Protein AF-A0A7S3X0G2-F1 (afdb_monomer_lite)

pLDDT: mean 82.32, std 19.18, range [34.16, 97.88]

Foldseek 3Di:
DDDDDDDDDDDDDDDDDDDDDDDDDDDQPQCADPLQDRQQADDFDQDAQQQFDDDSVCQCVQQNGVDGPCPPAPKAWDADPVNADFQQQNVVCSHNNDRSCVQRNLGPLVLQKKKKWFFADPPFGQQPLPFQQKAFLVDPPRLVDSRGTAMEIESDSNCRNSVSRSCLRSQRWGKMKMFGHDDPVCAQGIQFHFYFDGGDNVCRVVGNGRRPPDDDGGGNGNVNGDHDDDCSVVGRGMIIIHGRHHDPPDPDDDPPPPDDDDDDDD

Structure (mmCIF, N/CA/C/O backbone):
data_AF-A0A7S3X0G2-F1
#
_entry.id   AF-A0A7S3X0G2-F1
#
loop_
_atom_site.group_PDB
_atom_site.id
_atom_site.type_symbol
_atom_site.label_atom_id
_atom_site.label_alt_id
_atom_site.label_comp_id
_atom_site.label_asym_id
_atom_site.label_entity_id
_atom_site.label_seq_id
_atom_site.pdbx_PDB_ins_code
_atom_site.Cartn_x
_atom_site.Cartn_y
_atom_site.Cartn_z
_atom_site.occupancy
_atom_site.B_iso_or_equiv
_atom_site.auth_seq_id
_atom_site.auth_comp_id
_atom_site.auth_asym_id
_atom_site.auth_atom_id
_atom_site.pdbx_PDB_model_num
ATOM 1 N N . SER A 1 1 ? 5.726 -39.950 -58.863 1.00 49.69 1 SER A N 1
ATOM 2 C CA . SER A 1 1 ? 4.345 -39.588 -58.507 1.00 49.69 1 SER A CA 1
ATOM 3 C C . SER A 1 1 ? 4.065 -40.076 -57.105 1.00 49.69 1 SER A C 1
ATOM 5 O O . SER A 1 1 ? 4.267 -41.260 -56.876 1.00 49.69 1 SER A O 1
ATOM 7 N N . GLY A 1 2 ? 3.643 -39.184 -56.206 1.00 48.06 2 GLY A N 1
ATOM 8 C CA . GLY A 1 2 ? 3.104 -39.534 -54.888 1.00 48.06 2 GLY A CA 1
ATOM 9 C C . GLY A 1 2 ? 4.006 -39.197 -53.700 1.00 48.06 2 GLY A C 1
ATOM 10 O O . GLY A 1 2 ? 4.890 -39.976 -53.374 1.00 48.06 2 GLY A O 1
ATOM 11 N N . THR A 1 3 ? 3.706 -38.078 -53.038 1.00 46.53 3 THR A N 1
ATOM 12 C CA . THR A 1 3 ? 3.691 -37.954 -51.570 1.00 46.53 3 THR A CA 1
ATOM 13 C C . THR A 1 3 ? 2.609 -36.927 -51.234 1.00 46.53 3 THR A C 1
ATOM 15 O O . THR A 1 3 ? 2.766 -35.743 -51.532 1.00 46.53 3 THR A O 1
ATOM 18 N N . GLU A 1 4 ? 1.480 -37.409 -50.715 1.00 47.12 4 GLU A N 1
ATOM 19 C CA . GLU A 1 4 ? 0.384 -36.598 -50.182 1.00 47.12 4 GLU A CA 1
ATOM 20 C C . GLU A 1 4 ? 0.805 -35.998 -48.833 1.00 47.12 4 GLU A C 1
ATOM 22 O O . GLU A 1 4 ? 1.330 -36.699 -47.970 1.00 47.12 4 GLU A O 1
ATOM 27 N N . SER A 1 5 ? 0.604 -34.688 -48.676 1.00 51.28 5 SER A N 1
ATOM 28 C CA . SER A 1 5 ? 0.757 -33.978 -47.405 1.00 51.28 5 SER A CA 1
ATOM 29 C C . SER A 1 5 ? -0.553 -34.071 -46.633 1.00 51.28 5 SER A C 1
ATOM 31 O O . SER A 1 5 ? -1.569 -33.526 -47.062 1.00 51.28 5 SER A O 1
ATOM 33 N N . GLU A 1 6 ? -0.515 -34.737 -45.485 1.00 52.72 6 GLU A N 1
ATOM 34 C CA . GLU A 1 6 ? -1.612 -34.772 -44.524 1.00 52.72 6 GLU A CA 1
ATOM 35 C C . GLU A 1 6 ? -1.659 -33.426 -43.779 1.00 52.72 6 GLU A C 1
ATOM 37 O O . GLU A 1 6 ? -0.706 -33.033 -43.104 1.00 52.72 6 GLU A O 1
ATOM 42 N N . ALA A 1 7 ? -2.738 -32.666 -43.973 1.00 52.91 7 ALA A N 1
ATOM 43 C CA . ALA A 1 7 ? -2.955 -31.383 -43.314 1.00 52.91 7 ALA A CA 1
ATOM 44 C C . ALA A 1 7 ? -3.569 -31.603 -41.923 1.00 52.91 7 ALA A C 1
ATOM 46 O O . ALA A 1 7 ? -4.623 -32.224 -41.791 1.00 52.91 7 ALA A O 1
ATOM 47 N N . ALA A 1 8 ? -2.913 -31.074 -40.888 1.00 53.75 8 ALA A N 1
ATOM 48 C CA . ALA A 1 8 ? -3.376 -31.148 -39.507 1.00 53.75 8 ALA A CA 1
ATOM 49 C C . ALA A 1 8 ? -4.639 -30.294 -39.283 1.00 53.75 8 ALA A C 1
ATOM 51 O O . ALA A 1 8 ? -4.702 -29.127 -39.673 1.00 53.75 8 ALA A O 1
ATOM 52 N N . VAL A 1 9 ? -5.638 -30.887 -38.626 1.00 62.25 9 VAL A N 1
ATOM 53 C CA . VAL A 1 9 ? -6.901 -30.243 -38.241 1.00 62.25 9 VAL A CA 1
ATOM 54 C C . VAL A 1 9 ? -6.682 -29.400 -36.973 1.00 62.25 9 VAL A C 1
ATOM 56 O O . VAL A 1 9 ? -6.155 -29.931 -35.994 1.00 62.25 9 VAL A O 1
ATOM 59 N N . PRO A 1 10 ? -7.074 -28.111 -36.942 1.00 54.81 10 PRO A N 1
ATOM 60 C CA . PRO A 1 10 ? -6.969 -27.290 -35.738 1.00 54.81 10 PRO A CA 1
ATOM 61 C C . PRO A 1 10 ? -8.015 -27.692 -34.677 1.00 54.81 10 PRO A C 1
ATOM 63 O O . PRO A 1 10 ? -9.118 -28.119 -35.033 1.00 54.81 10 PRO A O 1
ATOM 66 N N . PRO A 1 11 ? -7.703 -27.548 -33.374 1.00 56.81 11 PRO A N 1
ATOM 67 C CA . PRO A 1 11 ? -8.631 -27.880 -32.296 1.00 56.81 11 PRO A CA 1
ATOM 68 C C . PRO A 1 11 ? -9.831 -26.915 -32.252 1.00 56.81 11 PRO A C 1
ATOM 70 O O . PRO A 1 11 ? -9.723 -25.767 -32.695 1.00 56.81 11 PRO A O 1
ATOM 73 N N . PRO A 1 12 ? -10.983 -27.355 -31.711 1.00 51.56 12 PRO A N 1
ATOM 74 C CA . PRO A 1 12 ? -12.173 -26.520 -31.617 1.00 51.56 12 PRO A CA 1
ATOM 75 C C . PRO A 1 12 ? -11.958 -25.346 -30.654 1.00 51.56 12 PRO A C 1
ATOM 77 O O . PRO A 1 12 ? -11.424 -25.496 -29.557 1.00 51.56 12 PRO A O 1
ATOM 80 N N . SER A 1 13 ? -12.404 -24.172 -31.098 1.00 58.00 13 SER A N 1
ATOM 81 C CA . SER A 1 13 ? -12.380 -22.915 -30.353 1.00 58.00 13 SER A CA 1
ATOM 82 C C . SER A 1 13 ? -13.231 -23.024 -29.081 1.00 58.00 13 SER A C 1
ATOM 84 O O . SER A 1 13 ? -14.386 -23.449 -29.142 1.00 58.00 13 SER A O 1
ATOM 86 N N . ALA A 1 14 ? -12.653 -22.673 -27.930 1.00 53.12 14 ALA A N 1
ATOM 87 C CA . ALA A 1 14 ? -13.350 -22.671 -26.648 1.00 53.12 14 ALA A CA 1
ATOM 88 C C . ALA A 1 14 ? -14.471 -21.618 -26.646 1.00 53.12 14 ALA A C 1
ATOM 90 O O . ALA A 1 14 ? -14.270 -20.478 -27.065 1.00 53.12 14 ALA A O 1
ATOM 91 N N . ALA A 1 15 ? -15.658 -22.009 -26.183 1.00 51.59 15 ALA A N 1
ATOM 92 C CA . ALA A 1 15 ? -16.799 -21.111 -26.064 1.00 51.59 15 ALA A CA 1
ATOM 93 C C . ALA A 1 15 ? -16.540 -20.021 -25.001 1.00 51.59 15 ALA A C 1
ATOM 95 O O . ALA A 1 15 ? -15.907 -20.312 -23.982 1.00 51.59 15 ALA A O 1
ATOM 96 N N . PRO A 1 16 ? -17.037 -18.786 -25.204 1.00 48.69 16 PRO A N 1
ATOM 97 C CA . PRO A 1 16 ? -16.908 -17.720 -24.217 1.00 48.69 16 PRO A CA 1
ATOM 98 C C . PRO A 1 16 ? -17.672 -18.062 -22.924 1.00 48.69 16 PRO A C 1
ATOM 100 O O . PRO A 1 16 ? -18.717 -18.721 -22.989 1.00 48.69 16 PRO A O 1
ATOM 103 N N . PRO A 1 17 ? -17.177 -17.620 -21.752 1.00 47.25 17 PRO A N 1
ATOM 104 C CA . PRO A 1 17 ? -17.852 -17.852 -20.482 1.00 47.25 17 PRO A CA 1
ATOM 105 C C . PRO A 1 17 ? -19.227 -17.160 -20.453 1.00 47.25 17 PRO A C 1
ATOM 107 O O . PRO A 1 17 ? -19.420 -16.134 -21.115 1.00 47.25 17 PRO A O 1
ATOM 110 N N . PRO A 1 18 ? -20.200 -17.703 -19.699 1.00 44.34 18 PRO A N 1
ATOM 111 C CA . PRO A 1 18 ? -21.516 -17.091 -19.578 1.00 44.34 18 PRO A CA 1
ATOM 112 C C . PRO A 1 18 ? -21.426 -15.727 -18.870 1.00 44.34 18 PRO A C 1
ATOM 114 O O . PRO A 1 18 ? -20.573 -15.544 -17.998 1.00 44.34 18 PRO A O 1
ATOM 117 N N . PRO A 1 19 ? -22.311 -14.769 -19.205 1.00 38.78 19 PRO A N 1
ATOM 118 C CA . PRO A 1 19 ? -22.357 -13.481 -18.527 1.00 38.78 19 PRO A CA 1
ATOM 119 C C . PRO A 1 19 ? -22.742 -13.682 -17.059 1.00 38.78 19 PRO A C 1
ATOM 121 O O . PRO A 1 19 ? -23.751 -14.319 -16.747 1.00 38.78 19 PRO A O 1
ATOM 124 N N . VAL A 1 20 ? -21.928 -13.130 -16.161 1.00 44.50 20 VAL A N 1
ATOM 125 C CA . VAL A 1 20 ? -22.208 -13.103 -14.725 1.00 44.50 20 VAL A CA 1
ATOM 126 C C . VAL A 1 20 ? -23.465 -12.260 -14.510 1.00 44.50 20 VAL A C 1
ATOM 128 O O . VAL A 1 20 ? -23.542 -11.113 -14.953 1.00 44.50 20 VAL A O 1
ATOM 131 N N . ALA A 1 21 ? -24.479 -12.850 -13.880 1.00 38.56 21 ALA A N 1
ATOM 132 C CA . ALA A 1 21 ? -25.713 -12.159 -13.544 1.00 38.56 21 ALA A CA 1
ATOM 133 C C . ALA A 1 21 ? -25.410 -10.996 -12.586 1.00 38.56 21 ALA A C 1
ATOM 135 O O . ALA A 1 21 ? -24.807 -11.193 -11.533 1.00 38.56 21 ALA A O 1
ATOM 136 N N . ALA A 1 22 ? -25.837 -9.789 -12.958 1.00 40.69 22 ALA A N 1
ATOM 137 C CA . ALA A 1 22 ? -25.766 -8.619 -12.098 1.00 40.69 22 ALA A CA 1
ATOM 138 C C . ALA A 1 22 ? -26.681 -8.823 -10.879 1.00 40.69 22 ALA A C 1
ATOM 140 O O . ALA A 1 22 ? -27.908 -8.831 -11.003 1.00 40.69 22 ALA A O 1
ATOM 141 N N . SER A 1 23 ? -26.074 -9.002 -9.707 1.00 37.72 23 SER A N 1
ATOM 142 C CA . SER A 1 23 ? -26.770 -8.903 -8.424 1.00 37.72 23 SER A CA 1
ATOM 143 C C . SER A 1 23 ? -27.194 -7.449 -8.167 1.00 37.72 23 SER A C 1
ATOM 145 O O . SER A 1 23 ? -26.505 -6.523 -8.602 1.00 37.72 23 SER A O 1
ATOM 147 N N . PRO A 1 24 ? -28.340 -7.223 -7.502 1.00 36.12 24 PRO A N 1
ATOM 148 C CA . PRO A 1 24 ? -28.929 -5.897 -7.365 1.00 36.12 24 PRO A CA 1
ATOM 149 C C . PRO A 1 24 ? -28.050 -4.980 -6.510 1.00 36.12 24 PRO A C 1
ATOM 151 O O . PRO A 1 24 ? -27.544 -5.393 -5.469 1.00 36.12 24 PRO A O 1
ATOM 154 N N . SER A 1 25 ? -27.912 -3.728 -6.958 1.00 43.66 25 SER A N 1
ATOM 155 C CA . SER A 1 25 ? -27.242 -2.632 -6.256 1.00 43.66 25 SER A CA 1
ATOM 156 C C . SER A 1 25 ? -27.692 -2.535 -4.799 1.00 43.66 25 SER A C 1
ATOM 158 O O . SER A 1 25 ? -28.779 -2.034 -4.508 1.00 43.66 25 SER A O 1
ATOM 160 N N . ALA A 1 26 ? -26.831 -2.971 -3.885 1.00 34.16 26 ALA A N 1
ATOM 161 C CA . ALA A 1 26 ? -26.801 -2.421 -2.544 1.00 34.16 26 ALA A CA 1
ATOM 162 C C . ALA A 1 26 ? -26.139 -1.039 -2.634 1.00 34.16 26 ALA A C 1
ATOM 164 O O . ALA A 1 26 ? -25.105 -0.882 -3.283 1.00 34.16 26 ALA A O 1
ATOM 165 N N . SER A 1 27 ? -26.755 -0.028 -2.024 1.00 37.81 27 SER A N 1
ATOM 166 C CA . SER A 1 27 ? -26.089 1.246 -1.744 1.00 37.81 27 SER A CA 1
ATOM 167 C C . SER A 1 27 ? -24.762 0.974 -1.021 1.00 37.81 27 SER A C 1
ATOM 169 O O . SER A 1 27 ? -24.738 0.056 -0.199 1.00 37.81 27 SER A O 1
ATOM 171 N N . PRO A 1 28 ? -23.682 1.733 -1.284 1.00 40.06 28 PRO A N 1
ATOM 172 C CA . PRO A 1 28 ? -22.398 1.515 -0.627 1.00 40.06 28 PRO A CA 1
ATOM 173 C C . PRO A 1 28 ? -22.572 1.764 0.874 1.00 40.06 28 PRO A C 1
ATOM 175 O O . PRO A 1 28 ? -22.665 2.906 1.322 1.00 40.06 28 PRO A O 1
ATOM 178 N N . SER A 1 29 ? -22.700 0.693 1.657 1.00 49.00 29 SER A N 1
ATOM 179 C CA . SER A 1 29 ? -22.487 0.758 3.099 1.00 49.00 29 SER A CA 1
ATOM 180 C C . SER A 1 29 ? -21.035 1.168 3.277 1.00 49.00 29 SER A C 1
ATOM 182 O O . SER A 1 29 ? -20.178 0.466 2.755 1.00 49.00 29 SER A O 1
ATOM 184 N N . SER A 1 30 ? -20.766 2.266 3.977 1.00 63.59 30 SER A N 1
ATOM 185 C CA . SER A 1 30 ? -19.472 2.955 4.128 1.00 63.59 30 SER A CA 1
ATOM 186 C C . SER A 1 30 ? -18.300 2.112 4.672 1.00 63.59 30 SER A C 1
ATOM 188 O O . SER A 1 30 ? -17.280 2.669 5.067 1.00 63.59 30 SER A O 1
ATOM 190 N N . GLY A 1 31 ? -18.404 0.782 4.716 1.00 74.69 31 GLY A N 1
ATOM 191 C CA . GLY A 1 31 ? -17.480 -0.120 5.400 1.00 74.69 31 GLY A CA 1
ATOM 192 C C . GLY A 1 31 ? -17.477 0.086 6.915 1.00 74.69 31 GLY A C 1
ATOM 193 O O . GLY A 1 31 ? -16.576 -0.407 7.575 1.00 74.69 31 GLY A O 1
ATOM 194 N N . CYS A 1 32 ? -18.442 0.842 7.443 1.00 87.75 32 CYS A N 1
ATOM 195 C CA . CYS A 1 32 ? -18.565 1.174 8.854 1.00 87.75 32 CYS A CA 1
ATOM 196 C C . CYS A 1 32 ? -19.839 0.553 9.424 1.00 87.75 32 CYS A C 1
ATOM 198 O O . CYS A 1 32 ? -20.824 0.370 8.696 1.00 87.75 32 CYS A O 1
ATOM 200 N N . ASP A 1 33 ? -19.821 0.227 10.709 1.00 89.00 33 ASP A N 1
ATOM 201 C CA . ASP A 1 33 ? -20.981 -0.327 11.399 1.00 89.00 33 ASP A CA 1
ATOM 202 C C . ASP A 1 33 ? -21.976 0.755 11.864 1.00 89.00 33 ASP A C 1
ATOM 204 O O . ASP A 1 33 ? -21.813 1.953 11.614 1.00 89.00 33 ASP A O 1
ATOM 208 N N . SER A 1 34 ? -23.063 0.325 12.513 1.00 88.19 34 SER A N 1
ATOM 209 C CA . SER A 1 34 ? -24.116 1.224 13.004 1.00 88.19 34 SER A CA 1
ATOM 210 C C . SER A 1 34 ? -23.666 2.153 14.128 1.00 88.19 34 SER A C 1
ATOM 212 O O . SER A 1 34 ? -24.313 3.178 14.347 1.00 88.19 34 SER A O 1
ATOM 214 N N . ASP A 1 35 ? -22.587 1.797 14.821 1.00 88.00 35 ASP A N 1
ATOM 215 C CA . ASP A 1 35 ? -22.014 2.584 15.910 1.00 88.00 35 ASP A CA 1
ATOM 216 C C . ASP A 1 35 ? -20.994 3.607 15.372 1.00 88.00 35 ASP A C 1
ATOM 218 O O . ASP A 1 35 ? -20.480 4.445 16.114 1.00 88.00 35 ASP A O 1
ATOM 222 N N . GLY A 1 36 ? -20.771 3.606 14.051 1.00 88.38 36 GLY A N 1
ATOM 223 C CA . GLY A 1 36 ? -19.874 4.513 13.349 1.00 88.38 36 GLY A CA 1
ATOM 224 C C . GLY A 1 36 ? -18.425 4.042 13.355 1.00 88.38 36 GLY A C 1
ATOM 225 O O . GLY A 1 36 ? -17.551 4.814 12.967 1.00 88.38 36 GLY A O 1
ATOM 226 N N . TRP A 1 37 ? -18.138 2.810 13.773 1.00 91.94 37 TRP A N 1
ATOM 227 C CA . TRP A 1 37 ? -16.787 2.270 13.693 1.00 91.94 37 TRP A CA 1
ATOM 228 C C . TRP A 1 37 ? -16.472 1.839 12.262 1.00 91.94 37 TRP A C 1
ATOM 230 O O . TRP A 1 37 ? -17.206 1.058 11.656 1.00 91.94 37 TRP A O 1
ATOM 240 N N . CYS A 1 38 ? -15.371 2.358 11.722 1.00 91.81 38 CYS A N 1
ATOM 241 C CA . CYS A 1 38 ? -14.835 1.994 10.415 1.00 91.81 38 CYS A CA 1
ATOM 242 C C . CYS A 1 38 ? -13.500 1.265 10.610 1.00 91.81 38 CYS A C 1
ATOM 244 O O . CYS A 1 38 ? -12.473 1.940 10.703 1.00 91.81 38 CYS A O 1
ATOM 246 N N . PRO A 1 39 ? -13.471 -0.076 10.679 1.00 90.44 39 PRO A N 1
ATOM 247 C CA . PRO A 1 39 ? -12.209 -0.799 10.777 1.00 90.44 39 PRO A CA 1
ATOM 248 C C . PRO A 1 39 ? -11.299 -0.466 9.581 1.00 90.44 39 PRO A C 1
ATOM 250 O O . PRO A 1 39 ? -11.751 -0.360 8.436 1.00 90.44 39 PRO A O 1
ATOM 253 N N . SER A 1 40 ? -10.019 -0.229 9.868 1.00 94.12 40 SER A N 1
ATOM 254 C CA . SER A 1 40 ? -9.038 0.280 8.907 1.00 94.12 40 SER A CA 1
ATOM 255 C C . SER A 1 40 ? -7.645 -0.261 9.271 1.00 94.12 40 SER A C 1
ATOM 257 O O . SER A 1 40 ? -6.913 0.387 10.023 1.00 94.12 40 SER A O 1
ATOM 259 N N . PRO A 1 41 ? -7.261 -1.470 8.808 1.00 95.69 41 PRO A N 1
ATOM 260 C CA . PRO A 1 41 ? -7.965 -2.359 7.866 1.00 95.69 41 PRO A CA 1
ATOM 261 C C . PRO A 1 41 ? -9.137 -3.159 8.450 1.00 95.69 41 PRO A C 1
ATOM 263 O O . PRO A 1 41 ? -9.347 -3.193 9.661 1.00 95.69 41 PRO A O 1
ATOM 266 N N . ASP A 1 42 ? -9.866 -3.859 7.573 1.00 90.56 42 ASP A N 1
ATOM 267 C CA . ASP A 1 42 ? -10.900 -4.826 7.964 1.00 90.56 42 ASP A CA 1
ATOM 268 C C . ASP A 1 42 ? -10.283 -6.120 8.530 1.00 90.56 42 ASP A C 1
ATOM 270 O O . ASP A 1 42 ? -9.207 -6.550 8.113 1.00 90.56 42 ASP A O 1
ATOM 274 N N . GLY A 1 43 ? -11.039 -6.820 9.382 1.00 86.12 43 GLY A N 1
ATOM 275 C CA . GLY A 1 43 ? -10.709 -8.170 9.851 1.00 86.12 43 GLY A CA 1
ATOM 276 C C . GLY A 1 43 ? -10.223 -8.221 11.301 1.00 86.12 43 GLY A C 1
ATOM 277 O O . GLY A 1 43 ? -10.250 -7.209 11.998 1.00 86.12 43 GLY A O 1
ATOM 278 N N . PRO A 1 44 ? -9.837 -9.409 11.802 1.00 90.00 44 PRO A N 1
ATOM 279 C CA . PRO A 1 44 ? -9.159 -9.494 13.087 1.00 90.00 44 PRO A CA 1
ATOM 280 C C . PRO A 1 44 ? -7.822 -8.758 13.005 1.00 90.00 44 PRO A C 1
ATOM 282 O O . PRO A 1 44 ? -7.177 -8.747 11.954 1.00 90.00 44 PRO A O 1
ATOM 285 N N . THR A 1 45 ? -7.408 -8.168 14.124 1.00 95.12 45 THR A N 1
ATOM 286 C CA . THR A 1 45 ? -6.144 -7.441 14.173 1.00 95.12 45 THR A CA 1
ATOM 287 C C . THR A 1 45 ? -4.961 -8.329 13.789 1.00 95.12 45 THR A C 1
ATOM 289 O O . THR A 1 45 ? -4.877 -9.474 14.231 1.00 95.12 45 THR A O 1
ATOM 292 N N . GLN A 1 46 ? -4.059 -7.788 12.968 1.00 97.25 46 GLN A N 1
ATOM 293 C CA . GLN A 1 46 ? -2.709 -8.321 12.749 1.00 97.25 46 GLN A CA 1
ATOM 294 C C . GLN A 1 46 ? -1.637 -7.348 13.258 1.00 97.25 46 GLN A C 1
ATOM 296 O O . GLN A 1 46 ? 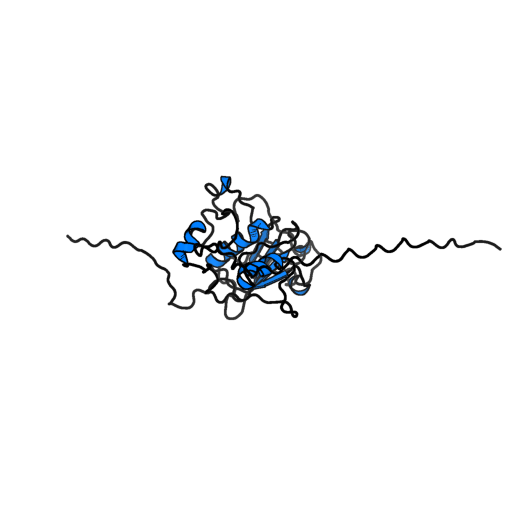-0.468 -7.483 12.902 1.00 97.25 46 GLN A O 1
ATOM 301 N N . GLN A 1 47 ? -2.033 -6.340 14.042 1.00 96.81 47 GLN A N 1
ATOM 302 C CA . GLN A 1 47 ? -1.124 -5.325 14.554 1.00 96.81 47 GLN A CA 1
ATOM 303 C C . GLN A 1 47 ? -0.201 -5.937 15.608 1.00 96.81 47 GLN A C 1
ATOM 305 O O . GLN A 1 47 ? -0.655 -6.326 16.687 1.00 96.81 47 GLN A O 1
ATOM 310 N N . CYS A 1 48 ? 1.088 -6.014 15.299 1.00 97.19 48 CYS A N 1
ATOM 311 C CA . CYS A 1 48 ? 2.104 -6.421 16.263 1.00 97.19 48 CYS A CA 1
ATOM 312 C C . CYS A 1 48 ? 2.487 -5.259 17.182 1.00 97.19 48 CYS A C 1
ATOM 314 O O . CYS A 1 48 ? 2.156 -4.105 16.924 1.00 97.19 48 CYS A O 1
ATOM 316 N N . ARG A 1 49 ? 3.192 -5.554 18.277 1.00 96.06 49 ARG A N 1
ATOM 317 C CA . ARG A 1 49 ? 3.540 -4.539 19.284 1.00 96.06 49 ARG A CA 1
ATOM 318 C C . ARG A 1 49 ? 4.359 -3.371 18.722 1.00 96.06 49 ARG A C 1
ATOM 320 O O . ARG A 1 49 ? 4.185 -2.248 19.185 1.00 96.06 49 ARG A O 1
ATOM 327 N N . ASP A 1 50 ? 5.263 -3.652 17.790 1.00 94.88 50 ASP A N 1
ATOM 328 C CA . ASP A 1 50 ? 6.180 -2.675 17.207 1.00 94.88 50 ASP A CA 1
ATOM 329 C C . ASP A 1 50 ? 5.639 -2.109 15.865 1.00 94.88 50 ASP A C 1
ATOM 331 O O . ASP A 1 50 ? 6.312 -1.275 15.255 1.00 94.88 50 ASP A O 1
ATOM 335 N N . ASP A 1 51 ? 4.429 -2.509 15.422 1.00 95.31 51 ASP A N 1
ATOM 336 C CA . ASP A 1 51 ? 3.716 -1.830 14.325 1.00 95.31 51 ASP A CA 1
ATOM 337 C C . ASP A 1 51 ? 3.331 -0.409 14.791 1.00 95.31 51 ASP A C 1
ATOM 339 O O . ASP A 1 51 ? 2.816 -0.204 15.894 1.00 95.31 51 ASP A O 1
ATOM 343 N N . ALA A 1 52 ? 3.563 0.589 13.946 1.00 94.06 52 ALA A N 1
ATOM 344 C CA . ALA A 1 52 ? 3.359 1.993 14.257 1.00 94.06 52 ALA A CA 1
ATOM 345 C C . ALA A 1 52 ? 1.875 2.409 14.294 1.00 94.06 52 ALA A C 1
ATOM 347 O O . ALA A 1 52 ? 0.972 1.779 13.730 1.00 94.06 52 ALA A O 1
ATOM 348 N N . GLY A 1 53 ? 1.640 3.555 14.936 1.00 93.62 53 GLY A N 1
ATOM 349 C CA . GLY A 1 53 ? 0.318 4.148 15.115 1.00 93.62 53 GLY A CA 1
ATOM 350 C C . GLY A 1 53 ? -0.395 3.681 16.389 1.00 93.62 53 GLY A C 1
ATOM 351 O O . GLY A 1 53 ? 0.132 2.867 17.145 1.00 93.62 53 GLY A O 1
ATOM 352 N N . PRO A 1 54 ? -1.600 4.209 16.658 1.00 94.81 54 PRO A N 1
ATOM 353 C CA . PRO A 1 54 ? -2.390 3.810 17.819 1.00 94.81 54 PRO A CA 1
ATOM 354 C C . PRO A 1 54 ? -2.883 2.363 17.677 1.00 94.81 54 PRO A C 1
ATOM 356 O O . PRO A 1 54 ? -2.913 1.844 16.549 1.00 94.81 54 PRO A O 1
ATOM 359 N N . PRO A 1 55 ? -3.299 1.709 18.777 1.00 95.31 55 PRO A N 1
ATOM 360 C CA . PRO A 1 55 ? -3.931 0.399 18.708 1.00 95.31 55 PRO A CA 1
ATOM 361 C C . PRO A 1 55 ? -5.143 0.419 17.769 1.00 95.31 55 PRO A C 1
ATOM 363 O O . PRO A 1 55 ? -6.008 1.280 17.885 1.00 95.31 55 PRO A O 1
ATOM 366 N N . TRP A 1 56 ? -5.231 -0.541 16.849 1.00 95.56 56 TRP A N 1
ATOM 367 C CA . TRP A 1 56 ? -6.310 -0.623 15.851 1.00 95.56 56 TRP A CA 1
ATOM 368 C C . TRP A 1 56 ? -7.708 -0.693 16.481 1.00 95.56 56 TRP A C 1
ATOM 370 O O . TRP A 1 56 ? -8.675 -0.149 15.951 1.00 95.56 56 TRP A O 1
ATOM 380 N N . ALA A 1 57 ? -7.819 -1.343 17.642 1.00 93.94 57 ALA A N 1
ATOM 381 C CA . ALA A 1 57 ? -9.078 -1.439 18.376 1.00 93.94 57 ALA A CA 1
ATOM 382 C C . ALA A 1 57 ? -9.570 -0.078 18.908 1.00 93.94 57 ALA A C 1
ATOM 384 O O . ALA A 1 57 ? -10.759 0.063 19.192 1.00 93.94 57 ALA A O 1
ATOM 385 N N . ASP A 1 58 ? -8.684 0.916 18.985 1.00 94.88 58 ASP A N 1
ATOM 386 C CA . ASP A 1 58 ? -8.965 2.244 19.526 1.00 94.88 58 ASP A CA 1
ATOM 387 C C . ASP A 1 58 ? -9.278 3.259 18.408 1.00 94.88 58 ASP A C 1
ATOM 389 O O . ASP A 1 58 ? -9.453 4.446 18.685 1.00 94.88 58 ASP A O 1
ATOM 393 N N . ASP A 1 59 ? -9.375 2.832 17.140 1.00 93.88 59 ASP A N 1
ATOM 394 C CA . ASP A 1 59 ? -9.591 3.727 15.992 1.00 93.88 59 ASP A CA 1
ATOM 395 C C . ASP A 1 59 ? -10.876 4.574 16.148 1.00 93.88 59 ASP A C 1
ATOM 397 O O . ASP A 1 59 ? -10.865 5.769 15.848 1.00 93.88 59 ASP A O 1
ATOM 401 N N . LEU A 1 60 ? -11.977 4.004 16.668 1.00 94.25 60 LEU A N 1
ATOM 402 C CA . LEU A 1 60 ? -13.221 4.759 16.903 1.00 94.25 60 LEU A CA 1
ATOM 403 C C . LEU A 1 60 ? -13.032 5.875 17.943 1.00 94.25 60 LEU A C 1
ATOM 405 O O . LEU A 1 60 ? -13.548 6.977 17.761 1.00 94.25 60 LEU A O 1
ATOM 409 N N . GLU A 1 61 ? -12.313 5.593 19.031 1.00 95.44 61 GLU A N 1
ATOM 410 C CA . GLU A 1 61 ? -12.005 6.584 20.067 1.00 95.44 61 GLU A CA 1
ATOM 411 C C . GLU A 1 61 ? -11.031 7.643 19.539 1.00 95.44 61 GLU A C 1
ATOM 413 O O . GLU A 1 61 ? -11.201 8.834 19.801 1.00 95.44 61 GLU A O 1
ATOM 418 N N . THR A 1 62 ? -10.050 7.214 18.748 1.00 94.44 62 THR A N 1
ATOM 419 C CA . THR A 1 62 ? -8.966 8.061 18.248 1.00 94.44 62 THR A CA 1
ATOM 420 C C . THR A 1 62 ? -9.435 9.032 17.165 1.00 94.44 62 THR A C 1
ATOM 422 O O . THR A 1 62 ? -9.089 10.213 17.201 1.00 94.44 62 THR A O 1
ATOM 425 N N . TYR A 1 63 ? -10.212 8.553 16.191 1.00 93.06 63 TYR A N 1
ATOM 426 C CA . TYR A 1 63 ? -10.585 9.330 15.000 1.00 93.06 63 TYR A CA 1
ATOM 427 C C . TYR A 1 63 ? -12.032 9.822 15.018 1.00 93.06 63 TYR A C 1
ATOM 429 O O . TYR A 1 63 ? -12.378 10.770 14.307 1.00 93.06 63 TYR A O 1
ATOM 437 N N . GLY A 1 64 ? -12.869 9.222 15.860 1.00 94.50 64 GLY A N 1
ATOM 438 C CA . GLY A 1 64 ? -14.289 9.515 15.937 1.00 94.50 64 GLY A CA 1
ATOM 439 C C . GLY A 1 64 ? -15.132 8.723 14.930 1.00 94.50 64 GLY A C 1
ATOM 440 O O . GLY A 1 64 ? -14.627 7.959 14.105 1.00 94.50 64 GLY A O 1
ATOM 441 N N . PRO A 1 65 ? -16.463 8.885 15.004 1.00 94.50 65 PRO A N 1
ATOM 442 C CA . PRO A 1 65 ? -17.391 8.079 14.230 1.00 94.50 65 PRO A CA 1
ATOM 443 C C . PRO A 1 65 ? -17.305 8.403 12.739 1.00 94.50 65 PRO A C 1
ATOM 445 O O . PRO A 1 65 ? -17.394 9.560 12.327 1.00 94.50 65 PRO A O 1
ATOM 448 N N . ASN A 1 66 ? -17.277 7.354 11.929 1.00 92.94 66 ASN A N 1
ATOM 449 C CA . ASN A 1 66 ? -17.207 7.385 10.473 1.00 92.94 66 ASN A CA 1
ATOM 450 C C . ASN A 1 66 ? -15.893 7.944 9.902 1.00 92.94 66 ASN A C 1
ATOM 452 O O . ASN A 1 66 ? -15.894 8.428 8.771 1.00 92.94 66 ASN A O 1
ATOM 456 N N . VAL A 1 67 ? -14.799 7.893 10.671 1.00 94.56 67 VAL A N 1
ATOM 457 C CA . VAL A 1 67 ? -13.484 8.409 10.270 1.00 94.56 67 VAL A CA 1
ATOM 458 C C . VAL A 1 67 ? -12.439 7.299 10.355 1.00 94.56 67 VAL A C 1
ATOM 460 O O . VAL A 1 67 ? -12.319 6.625 11.375 1.00 94.56 67 VAL A O 1
ATOM 463 N N . ARG A 1 68 ? -11.674 7.121 9.279 1.00 94.94 68 ARG A N 1
ATOM 464 C CA . ARG A 1 68 ? -10.483 6.262 9.223 1.00 94.94 68 ARG A CA 1
ATOM 465 C C . ARG A 1 68 ? -9.216 7.074 9.440 1.00 94.94 68 ARG A C 1
ATOM 467 O O . ARG A 1 68 ? -9.191 8.276 9.169 1.00 94.94 68 ARG A O 1
ATOM 474 N N . TYR A 1 69 ? -8.131 6.401 9.822 1.00 94.44 69 TYR A N 1
ATOM 475 C CA . TYR A 1 69 ? -6.851 7.060 10.095 1.00 94.44 69 TYR A CA 1
ATOM 476 C C . TYR A 1 69 ? -6.326 7.908 8.929 1.00 94.44 69 TYR A C 1
ATOM 478 O O . TYR A 1 69 ? -5.664 8.923 9.134 1.00 94.44 69 TYR A O 1
ATOM 486 N N . HIS A 1 70 ? -6.638 7.512 7.695 1.00 94.75 70 HIS A N 1
ATOM 487 C CA . HIS A 1 70 ? -6.153 8.179 6.493 1.00 94.75 70 HIS A CA 1
ATOM 488 C C . HIS A 1 70 ? -7.127 9.205 5.903 1.00 94.75 70 HIS A C 1
ATOM 490 O O . HIS A 1 70 ? -6.722 9.949 5.002 1.00 94.75 70 HIS A O 1
ATOM 496 N N . ASP A 1 71 ? -8.373 9.299 6.379 1.00 94.06 71 ASP A N 1
ATOM 497 C CA . ASP A 1 71 ? -9.417 10.092 5.710 1.00 94.06 71 ASP A CA 1
ATOM 498 C C . ASP A 1 71 ? -9.018 11.568 5.593 1.00 94.06 71 ASP A C 1
ATOM 500 O O . ASP A 1 71 ? -9.116 12.154 4.511 1.00 94.06 71 ASP A O 1
ATOM 504 N N . ASN A 1 72 ? -8.441 12.122 6.662 1.00 91.31 72 ASN A N 1
ATOM 505 C CA . ASN A 1 72 ? -8.008 13.521 6.746 1.00 91.31 72 ASN A CA 1
ATOM 506 C C . ASN A 1 72 ? -6.565 13.763 6.269 1.00 91.31 72 ASN A C 1
ATOM 508 O O . ASN A 1 72 ? -6.008 14.833 6.499 1.00 91.31 72 ASN A O 1
ATOM 512 N N . THR A 1 73 ? -5.953 12.787 5.597 1.00 92.75 73 THR A N 1
ATOM 513 C CA . THR A 1 73 ? -4.585 12.909 5.073 1.00 92.75 73 THR A CA 1
ATOM 514 C C . THR A 1 73 ? -4.577 13.290 3.589 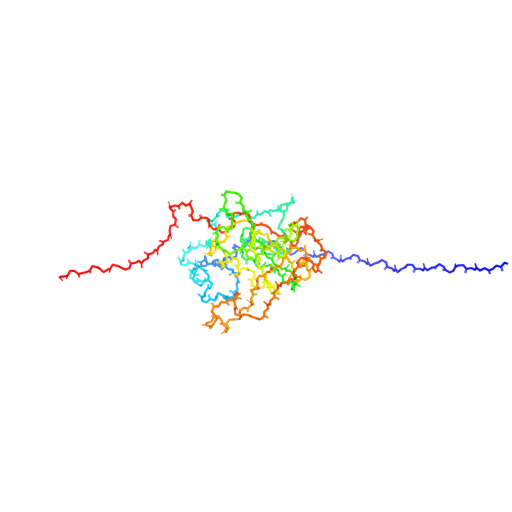1.00 92.75 73 THR A C 1
ATOM 516 O O . THR A 1 73 ? -5.542 12.985 2.880 1.00 92.75 73 THR A O 1
ATOM 519 N N . PRO A 1 74 ? -3.494 13.891 3.060 1.00 94.25 74 PRO A N 1
ATOM 520 C CA . PRO A 1 74 ? -3.400 14.232 1.635 1.00 94.25 74 PRO A CA 1
ATOM 521 C C . PRO A 1 74 ? -3.203 13.046 0.681 1.00 94.25 74 PRO A C 1
ATOM 523 O O . PRO A 1 74 ? -3.062 13.271 -0.519 1.00 94.25 74 PRO A O 1
ATOM 526 N N . ALA A 1 75 ? -3.194 11.807 1.184 1.00 95.69 75 ALA A N 1
ATOM 527 C CA . ALA A 1 75 ? -3.045 10.608 0.369 1.00 95.69 75 ALA A CA 1
ATOM 528 C C . ALA A 1 75 ? -4.127 10.526 -0.723 1.00 95.69 75 ALA A C 1
ATOM 530 O O . ALA A 1 75 ? -5.330 10.570 -0.438 1.00 95.69 75 ALA A O 1
ATOM 531 N N . GLU A 1 76 ? -3.686 10.384 -1.972 1.00 96.31 76 GLU A N 1
ATOM 532 C CA . GLU A 1 76 ? -4.523 10.469 -3.169 1.00 96.31 76 GLU A CA 1
ATOM 533 C C . GLU A 1 76 ? -4.356 9.219 -4.053 1.00 96.31 76 GLU A C 1
ATOM 535 O O . GLU A 1 76 ? -3.298 9.023 -4.660 1.00 96.31 76 GLU A O 1
ATOM 540 N N . PRO A 1 77 ? -5.393 8.370 -4.168 1.00 96.69 77 PRO A N 1
ATOM 541 C CA . PRO A 1 77 ? -5.435 7.285 -5.142 1.00 96.69 77 PRO A CA 1
ATOM 542 C C . PRO A 1 77 ? -5.333 7.797 -6.578 1.00 96.69 77 PRO A C 1
ATOM 544 O O . PRO A 1 77 ? -6.107 8.658 -6.999 1.00 96.69 77 PRO A O 1
ATOM 547 N N . ILE A 1 78 ? -4.437 7.208 -7.363 1.00 95.25 78 ILE A N 1
ATOM 548 C CA . ILE A 1 78 ? -4.354 7.463 -8.800 1.00 95.25 78 ILE A CA 1
ATOM 549 C C . ILE A 1 78 ? -5.162 6.402 -9.526 1.00 95.25 78 ILE A C 1
ATOM 551 O O . ILE A 1 78 ? -4.854 5.206 -9.487 1.00 95.25 78 ILE A O 1
ATOM 555 N N . LEU A 1 79 ? -6.229 6.860 -10.174 1.00 92.12 79 LEU A N 1
ATOM 556 C CA . LEU A 1 79 ? -7.102 5.993 -10.943 1.00 92.12 79 LEU A CA 1
ATOM 557 C C . LEU A 1 79 ? -6.529 5.757 -12.346 1.00 92.12 79 LEU A C 1
ATOM 559 O O . LEU A 1 79 ? -5.964 6.676 -12.950 1.00 92.12 79 LEU A O 1
ATOM 563 N N . PRO A 1 80 ? -6.710 4.545 -12.892 1.00 88.38 80 PRO A N 1
ATOM 564 C CA . PRO A 1 80 ? -6.609 4.289 -14.320 1.00 88.38 80 PRO A CA 1
ATOM 565 C C . PRO A 1 80 ? -7.403 5.299 -15.163 1.00 88.38 80 PRO A C 1
ATOM 567 O O . PRO A 1 80 ? -8.313 5.978 -14.689 1.00 88.38 80 PRO A O 1
ATOM 570 N N . ALA A 1 81 ? -7.073 5.380 -16.454 1.00 87.44 81 ALA A N 1
ATOM 571 C CA . ALA A 1 81 ? -7.648 6.371 -17.369 1.00 87.44 81 ALA A CA 1
ATOM 572 C C . ALA A 1 81 ? -9.178 6.277 -17.531 1.00 87.44 81 ALA A C 1
ATOM 574 O O . ALA A 1 81 ? -9.815 7.263 -17.896 1.00 87.44 81 ALA A O 1
ATOM 575 N N . ASP A 1 82 ? -9.764 5.106 -17.278 1.00 88.75 82 ASP A N 1
ATOM 576 C CA . ASP A 1 82 ? -11.213 4.892 -17.294 1.00 88.75 82 ASP A CA 1
ATOM 577 C C . ASP A 1 82 ? -11.910 5.335 -15.991 1.00 88.75 82 ASP A C 1
ATOM 579 O O . ASP A 1 82 ? -13.139 5.319 -15.917 1.00 88.75 82 ASP A O 1
ATOM 583 N N . GLY A 1 83 ? -11.144 5.759 -14.981 1.00 89.44 83 GLY A N 1
ATOM 584 C CA . GLY A 1 83 ? -11.636 6.171 -13.669 1.00 89.44 83 GLY A CA 1
ATOM 585 C C . GLY A 1 83 ? -12.125 5.016 -12.793 1.00 89.44 83 GLY A C 1
ATOM 586 O O . GLY A 1 83 ? -12.656 5.270 -11.711 1.00 89.44 83 GLY A O 1
ATOM 587 N N . ALA A 1 84 ? -11.983 3.764 -13.236 1.00 90.62 84 ALA A N 1
ATOM 588 C CA . ALA A 1 84 ? -12.389 2.594 -12.470 1.00 90.62 84 ALA A CA 1
ATOM 589 C C . ALA A 1 84 ? -11.284 2.164 -11.503 1.00 90.62 84 ALA A C 1
ATOM 591 O O . ALA A 1 84 ? -10.102 2.381 -11.749 1.00 90.62 84 ALA A O 1
ATOM 592 N N . CYS A 1 85 ? -11.653 1.506 -10.404 1.00 92.38 85 CYS A N 1
ATOM 593 C CA . CYS A 1 85 ? -10.640 0.900 -9.550 1.00 92.38 85 CYS A CA 1
ATOM 594 C C . CYS A 1 85 ? -9.920 -0.253 -10.266 1.00 92.38 85 CYS A C 1
ATOM 596 O O . CYS A 1 85 ? -10.565 -1.004 -11.005 1.00 92.38 85 CYS A O 1
ATOM 598 N N . PRO A 1 86 ? -8.611 -0.438 -10.009 1.00 92.69 86 PRO A N 1
ATOM 599 C CA . PRO A 1 86 ? -7.866 -1.617 -10.431 1.00 92.69 86 PRO A CA 1
ATOM 600 C C . PRO A 1 86 ? -8.577 -2.903 -10.010 1.00 92.69 86 PRO A C 1
ATOM 602 O O . PRO A 1 86 ? -9.254 -2.933 -8.981 1.00 92.69 86 PRO A O 1
ATOM 605 N N . GLY A 1 87 ? -8.405 -3.974 -10.787 1.00 92.50 87 GLY A N 1
ATOM 606 C CA . GLY A 1 87 ? -9.098 -5.247 -10.576 1.00 92.50 87 GLY A CA 1
ATOM 607 C C . GLY A 1 87 ? -8.893 -5.790 -9.164 1.00 92.50 87 GLY A C 1
ATOM 608 O O . GLY A 1 87 ? -9.870 -6.137 -8.504 1.00 92.50 87 GLY A O 1
ATOM 609 N N . ALA A 1 88 ? -7.654 -5.726 -8.667 1.00 94.50 88 ALA A N 1
ATOM 610 C CA . ALA A 1 88 ? -7.293 -6.146 -7.314 1.00 94.50 88 ALA A CA 1
ATOM 611 C C . ALA A 1 88 ? -8.019 -5.370 -6.199 1.00 94.50 88 ALA A C 1
ATOM 613 O O . ALA A 1 88 ? -8.126 -5.857 -5.082 1.00 94.50 88 ALA A O 1
ATOM 614 N N . LEU A 1 89 ? -8.536 -4.172 -6.485 1.00 95.62 89 LEU A N 1
ATOM 615 C CA . LEU A 1 89 ? -9.223 -3.302 -5.525 1.00 95.62 89 LEU A CA 1
ATOM 616 C C . LEU A 1 89 ? -10.716 -3.139 -5.818 1.00 95.62 89 LEU A C 1
ATOM 618 O O . LEU A 1 89 ? -11.416 -2.451 -5.075 1.00 95.62 89 LEU A O 1
ATOM 622 N N . ALA A 1 90 ? -11.229 -3.748 -6.889 1.00 94.44 90 ALA A N 1
ATOM 623 C CA . ALA A 1 90 ? -12.589 -3.512 -7.362 1.00 94.44 90 ALA A CA 1
ATOM 624 C C . ALA A 1 90 ? -13.644 -3.844 -6.292 1.00 94.44 90 ALA A C 1
ATOM 626 O O . ALA A 1 90 ? -14.580 -3.068 -6.087 1.00 94.44 90 ALA A O 1
ATOM 627 N N . GLY A 1 91 ? -13.461 -4.960 -5.576 1.00 94.44 91 GLY A N 1
ATOM 628 C CA . GLY A 1 91 ? -14.346 -5.377 -4.486 1.00 94.44 91 GLY A CA 1
ATOM 629 C C . GLY A 1 91 ? -14.348 -4.384 -3.324 1.00 94.44 91 GLY A C 1
ATOM 630 O O . GLY A 1 91 ? -15.411 -3.914 -2.921 1.00 94.44 91 GLY A O 1
ATOM 631 N N . ALA A 1 92 ? -13.165 -3.999 -2.838 1.00 95.19 92 ALA A N 1
ATOM 632 C CA . ALA A 1 92 ? -13.040 -3.007 -1.776 1.00 95.19 92 ALA A CA 1
ATOM 633 C C . ALA A 1 92 ? -13.639 -1.658 -2.200 1.00 95.19 92 ALA A C 1
ATOM 635 O O . ALA A 1 92 ? -14.469 -1.103 -1.484 1.00 95.19 92 ALA A O 1
ATOM 636 N N . CYS A 1 93 ? -13.327 -1.162 -3.399 1.00 95.25 93 CYS A N 1
ATOM 637 C CA . CYS A 1 93 ? -13.868 0.106 -3.886 1.00 95.25 93 CYS A CA 1
ATOM 638 C C . CYS A 1 93 ? -15.397 0.139 -3.918 1.00 95.25 93 CYS A C 1
ATOM 640 O O . CYS A 1 93 ? -15.988 1.162 -3.571 1.00 95.25 93 CYS A O 1
ATOM 642 N N . ALA A 1 94 ? -16.038 -0.966 -4.311 1.00 94.50 94 ALA A N 1
ATOM 643 C CA . ALA A 1 94 ? -17.494 -1.063 -4.346 1.00 94.50 94 ALA A CA 1
ATOM 644 C C . ALA A 1 94 ? -18.135 -0.960 -2.950 1.00 94.50 94 ALA A C 1
ATOM 646 O O . ALA A 1 94 ? -19.277 -0.516 -2.836 1.00 94.50 94 ALA A O 1
ATOM 647 N N . VAL A 1 95 ? -17.406 -1.354 -1.902 1.00 92.31 95 VAL A N 1
ATOM 648 C CA . VAL A 1 95 ? -17.885 -1.345 -0.515 1.00 92.31 95 VAL A CA 1
ATOM 649 C C . VAL A 1 95 ? -17.521 -0.037 0.185 1.00 92.31 95 VAL A C 1
ATOM 651 O O . VAL A 1 95 ? -18.403 0.692 0.621 1.00 92.31 95 VAL A O 1
ATOM 654 N N . LYS A 1 96 ? -16.230 0.291 0.280 1.00 92.25 96 LYS A N 1
ATOM 655 C CA . LYS A 1 96 ? -15.717 1.375 1.141 1.00 92.25 96 LYS A CA 1
ATOM 656 C C . LYS A 1 96 ? -15.350 2.663 0.397 1.00 92.25 96 LYS A C 1
ATOM 658 O O . LYS A 1 96 ? -15.035 3.668 1.027 1.00 92.25 96 LYS A O 1
ATOM 663 N N . GLY A 1 97 ? -15.416 2.659 -0.934 1.00 94.50 97 GLY A N 1
ATOM 664 C CA . GLY A 1 97 ? -14.962 3.770 -1.767 1.00 94.50 97 GLY A CA 1
ATOM 665 C C . GLY A 1 97 ? -13.460 3.730 -2.060 1.00 94.50 97 GLY A C 1
ATOM 666 O O . GLY A 1 97 ? -12.713 2.904 -1.542 1.00 94.50 97 GLY A O 1
ATOM 667 N N . ILE A 1 98 ? -13.021 4.628 -2.943 1.00 96.06 98 ILE A N 1
ATOM 668 C CA . ILE A 1 98 ? -11.716 4.547 -3.616 1.00 96.06 98 ILE A CA 1
ATOM 669 C C . ILE A 1 98 ? -10.543 4.696 -2.642 1.00 96.06 98 ILE A C 1
ATOM 671 O O . ILE A 1 98 ? -9.647 3.860 -2.631 1.00 96.06 98 ILE A O 1
ATOM 675 N N . LYS A 1 99 ? -10.542 5.742 -1.809 1.00 96.44 99 LYS A N 1
ATOM 676 C CA . LYS A 1 99 ? -9.422 6.018 -0.896 1.00 96.44 99 LYS A CA 1
ATOM 677 C C . LYS A 1 99 ? -9.227 4.907 0.129 1.00 96.44 99 LYS A C 1
ATOM 679 O O . LYS A 1 99 ? -8.126 4.381 0.242 1.00 96.44 99 LYS A O 1
ATOM 684 N N . ALA A 1 100 ? -10.310 4.495 0.782 1.00 96.56 100 ALA A N 1
ATOM 685 C CA . ALA A 1 100 ? -10.279 3.397 1.737 1.00 96.56 100 ALA A CA 1
ATOM 686 C C . ALA A 1 100 ? -9.873 2.072 1.070 1.00 96.56 100 ALA A C 1
ATOM 688 O O . ALA A 1 100 ? -9.080 1.330 1.626 1.00 96.56 100 ALA A O 1
ATOM 689 N N . ALA A 1 101 ? -10.310 1.784 -0.159 1.00 96.62 101 ALA A N 1
ATOM 690 C CA . ALA A 1 101 ? -9.847 0.589 -0.867 1.00 96.62 101 ALA A CA 1
ATOM 691 C C . ALA A 1 101 ? -8.330 0.596 -1.097 1.00 96.62 101 ALA A C 1
ATOM 693 O O . ALA A 1 101 ? -7.661 -0.393 -0.816 1.00 96.62 101 ALA A O 1
ATOM 694 N N . TYR A 1 102 ? -7.778 1.717 -1.560 1.00 97.50 102 TYR A N 1
ATOM 695 C CA . TYR A 1 102 ? -6.347 1.833 -1.829 1.00 97.50 102 TYR A CA 1
ATOM 696 C C . TYR A 1 102 ? -5.490 1.804 -0.558 1.00 97.50 102 TYR A C 1
ATOM 698 O O . TYR A 1 102 ? -4.344 1.383 -0.644 1.00 97.50 102 TYR A O 1
ATOM 706 N N . LEU A 1 103 ? -6.000 2.244 0.596 1.00 97.50 103 LEU A N 1
ATOM 707 C CA . LEU A 1 103 ? -5.212 2.332 1.833 1.00 97.50 103 LEU A CA 1
ATOM 708 C C . LEU A 1 103 ? -5.473 1.190 2.824 1.00 97.50 103 LEU A C 1
ATOM 710 O O . LEU A 1 103 ? -4.583 0.853 3.591 1.00 97.50 103 LEU A O 1
ATOM 714 N N . ASP A 1 104 ? -6.632 0.539 2.750 1.00 95.88 104 ASP A N 1
ATOM 715 C CA . ASP A 1 104 ? -7.015 -0.539 3.671 1.00 95.88 104 ASP A CA 1
ATOM 716 C C . ASP A 1 104 ? -7.105 -1.912 2.993 1.00 95.88 104 ASP A C 1
ATOM 718 O O . ASP A 1 104 ? -7.080 -2.942 3.666 1.00 95.88 104 ASP A O 1
ATOM 722 N N . GLY A 1 105 ? -7.293 -1.956 1.671 1.00 95.19 105 GLY A N 1
ATOM 723 C CA . GLY A 1 105 ? -7.750 -3.166 0.990 1.00 95.19 105 GLY A CA 1
ATOM 724 C C . GLY A 1 105 ? -9.187 -3.537 1.405 1.00 95.19 105 GLY A C 1
ATOM 725 O O . GLY A 1 105 ? -9.995 -2.638 1.645 1.00 95.19 105 GLY A O 1
ATOM 726 N N . PRO A 1 106 ? -9.554 -4.828 1.495 1.00 95.69 106 PRO A N 1
ATOM 727 C CA . PRO A 1 106 ? -8.729 -5.968 1.109 1.00 95.69 106 PRO A CA 1
ATOM 728 C C . PRO A 1 106 ? -8.403 -5.920 -0.387 1.00 95.69 106 PRO A C 1
ATOM 730 O O . PRO A 1 106 ? -9.216 -5.469 -1.197 1.00 95.69 106 PRO A O 1
ATOM 733 N N . ILE A 1 107 ? -7.205 -6.377 -0.734 1.00 96.81 107 ILE A N 1
ATOM 734 C CA . ILE A 1 107 ? -6.826 -6.637 -2.123 1.00 96.81 107 ILE A CA 1
ATOM 735 C C . ILE A 1 107 ? -7.233 -8.064 -2.501 1.00 96.81 107 ILE A C 1
ATOM 737 O O . ILE A 1 107 ? -7.295 -8.945 -1.646 1.00 96.81 107 ILE A O 1
ATOM 741 N N . ASP A 1 108 ? -7.506 -8.285 -3.781 1.00 95.81 108 ASP A N 1
ATOM 742 C CA . ASP A 1 108 ? -7.713 -9.606 -4.369 1.00 95.81 108 ASP A CA 1
ATOM 743 C C . ASP A 1 108 ? -6.673 -9.828 -5.468 1.00 95.81 108 ASP A C 1
ATOM 745 O O . ASP A 1 108 ? -6.869 -9.478 -6.636 1.00 95.81 108 ASP A O 1
ATOM 749 N N . CYS A 1 109 ? -5.533 -10.390 -5.076 1.00 95.69 109 CYS A N 1
ATOM 750 C CA . CYS A 1 109 ? -4.485 -10.790 -6.004 1.00 95.69 109 CYS A CA 1
ATOM 751 C C . CYS A 1 109 ? -4.625 -12.257 -6.427 1.00 95.69 109 CYS A C 1
ATOM 753 O O . CYS A 1 109 ? -3.731 -12.800 -7.088 1.00 95.69 109 CYS A O 1
ATOM 755 N N . GLY A 1 110 ? -5.739 -12.913 -6.082 1.00 94.56 110 GLY A N 1
ATOM 756 C CA . GLY A 1 110 ? -5.961 -14.329 -6.352 1.00 94.56 110 GLY A CA 1
ATOM 757 C C . GLY A 1 110 ? -4.967 -15.242 -5.629 1.00 94.56 110 GLY A C 1
ATOM 758 O O . GLY A 1 110 ? -4.628 -16.298 -6.164 1.00 94.56 110 GLY A O 1
ATOM 759 N N . GLY A 1 111 ? -4.462 -14.824 -4.461 1.00 92.75 111 GLY A N 1
ATOM 760 C CA . GLY A 1 111 ? -3.470 -15.580 -3.687 1.00 92.75 111 GLY A CA 1
ATOM 761 C C . GLY A 1 111 ? -2.059 -15.560 -4.281 1.00 92.75 111 GLY A C 1
ATOM 762 O O . GLY A 1 111 ? -1.254 -16.436 -3.981 1.00 92.75 111 GLY A O 1
ATOM 763 N N . GLN A 1 112 ? -1.763 -14.597 -5.157 1.00 95.00 112 GLN A N 1
ATOM 764 C CA . GLN A 1 112 ? -0.414 -14.381 -5.692 1.00 95.00 112 GLN A CA 1
ATOM 765 C C . GLN A 1 112 ? 0.438 -13.477 -4.791 1.00 95.00 112 GLN A C 1
ATOM 767 O O . GLN A 1 112 ? 1.592 -13.204 -5.127 1.00 95.00 112 GLN A O 1
ATOM 772 N N . GLY A 1 113 ? -0.127 -12.973 -3.692 1.00 96.38 113 GLY A N 1
ATOM 773 C CA . GLY A 1 113 ? 0.515 -11.977 -2.860 1.00 96.38 113 GLY A CA 1
ATOM 774 C C . GLY A 1 113 ? 0.628 -10.628 -3.555 1.00 96.38 113 GLY A C 1
ATOM 775 O O . GLY A 1 113 ? 0.086 -10.385 -4.642 1.00 96.38 113 GLY A O 1
ATOM 776 N N . TRP A 1 114 ? 1.390 -9.744 -2.934 1.00 97.31 114 TRP A N 1
ATOM 777 C CA . TRP A 1 114 ? 1.550 -8.362 -3.350 1.00 97.31 114 TRP A CA 1
ATOM 778 C C . TRP A 1 114 ? 2.944 -7.851 -3.011 1.00 97.31 114 TRP A C 1
ATOM 780 O O . TRP A 1 114 ? 3.643 -8.382 -2.148 1.00 97.31 114 TRP A O 1
ATOM 790 N N . PHE A 1 115 ? 3.331 -6.779 -3.686 1.00 96.19 115 PHE A N 1
ATOM 791 C CA . PHE A 1 115 ? 4.473 -5.970 -3.302 1.00 96.19 115 PHE A CA 1
ATOM 792 C C . PHE A 1 115 ? 4.179 -4.499 -3.566 1.00 96.19 115 PHE A C 1
ATOM 794 O O . PHE A 1 115 ? 3.466 -4.144 -4.506 1.00 96.19 115 PHE A O 1
ATOM 801 N N . CYS A 1 116 ? 4.749 -3.645 -2.735 1.00 95.81 116 CYS A N 1
ATOM 802 C CA . CYS A 1 116 ? 4.652 -2.206 -2.792 1.00 95.81 116 CYS A CA 1
ATOM 803 C C . CYS A 1 116 ? 6.039 -1.585 -2.757 1.00 95.81 116 CYS A C 1
ATOM 805 O O . CYS A 1 116 ? 6.940 -2.067 -2.077 1.00 95.81 116 CYS A O 1
ATOM 807 N N . ARG A 1 117 ? 6.188 -0.479 -3.479 1.00 93.75 117 ARG A N 1
ATOM 808 C CA . ARG A 1 117 ? 7.389 0.348 -3.506 1.00 93.75 117 ARG A CA 1
ATOM 809 C C . ARG A 1 117 ? 7.007 1.772 -3.143 1.00 93.75 117 ARG A C 1
ATOM 811 O O . ARG A 1 117 ? 6.105 2.331 -3.766 1.00 93.75 117 ARG A O 1
ATOM 818 N N . ILE A 1 118 ? 7.679 2.355 -2.162 1.00 92.62 118 ILE A N 1
ATOM 819 C CA . ILE A 1 118 ? 7.536 3.766 -1.804 1.00 92.62 118 ILE A CA 1
ATOM 820 C C . ILE A 1 118 ? 8.654 4.517 -2.514 1.00 92.62 118 ILE A C 1
ATOM 822 O O . ILE A 1 118 ? 9.826 4.359 -2.181 1.00 92.62 118 ILE A O 1
ATOM 826 N N . MET A 1 119 ? 8.281 5.293 -3.528 1.00 90.06 119 MET A N 1
ATOM 827 C CA . MET A 1 119 ? 9.205 6.064 -4.355 1.00 90.06 119 MET A CA 1
ATOM 828 C C . MET A 1 119 ? 9.296 7.513 -3.860 1.00 90.06 119 MET A C 1
ATOM 830 O O . MET A 1 119 ? 8.271 8.060 -3.428 1.00 90.06 119 MET A O 1
ATOM 834 N N . PRO A 1 120 ? 10.448 8.189 -4.033 1.00 89.19 120 PRO A N 1
ATOM 835 C CA . PRO A 1 120 ? 10.546 9.630 -3.853 1.00 89.19 120 PRO 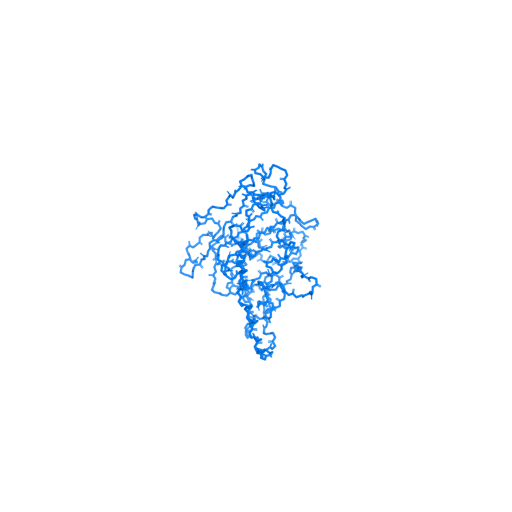A CA 1
ATOM 836 C C . PRO A 1 120 ? 9.451 10.376 -4.629 1.00 89.19 120 PRO A C 1
ATOM 838 O O . PRO A 1 120 ? 9.238 10.160 -5.824 1.00 89.19 120 PRO A O 1
ATOM 841 N N . GLN A 1 121 ? 8.773 11.298 -3.952 1.00 89.38 121 GLN A N 1
ATOM 842 C CA . GLN A 1 121 ? 7.797 12.214 -4.525 1.00 89.38 121 GLN A CA 1
ATOM 843 C C . GLN A 1 121 ? 8.251 13.662 -4.284 1.00 89.38 121 GLN A C 1
ATOM 845 O O . GLN A 1 121 ? 8.183 14.143 -3.147 1.00 89.38 121 GLN A O 1
ATOM 850 N N . PRO A 1 122 ? 8.643 14.405 -5.338 1.00 88.69 122 PRO A N 1
ATOM 851 C CA . PRO A 1 122 ? 9.033 15.805 -5.211 1.00 88.69 122 PRO A CA 1
ATOM 852 C C . PRO A 1 122 ? 7.980 16.644 -4.478 1.00 88.69 122 PRO A C 1
ATOM 854 O O . PRO A 1 122 ? 6.796 16.602 -4.816 1.00 88.69 122 PRO A O 1
ATOM 857 N N . GLY A 1 123 ? 8.422 17.413 -3.479 1.00 87.88 123 GLY A N 1
ATOM 858 C CA . GLY A 1 123 ? 7.546 18.251 -2.653 1.00 87.88 123 GLY A CA 1
ATOM 859 C C . GLY A 1 123 ? 6.730 17.497 -1.597 1.00 87.88 123 GLY A C 1
ATOM 860 O O . GLY A 1 123 ? 5.900 18.120 -0.945 1.00 87.88 123 GLY A O 1
ATOM 861 N N . TRP A 1 124 ? 6.951 16.190 -1.418 1.00 88.00 124 TRP A N 1
ATOM 862 C CA . TRP A 1 124 ? 6.292 15.384 -0.388 1.00 88.00 124 TRP A CA 1
ATOM 863 C C . TRP A 1 124 ? 7.308 14.598 0.445 1.00 88.00 124 TRP A C 1
ATOM 865 O O . TRP A 1 124 ? 7.571 14.970 1.585 1.00 88.00 124 TRP A O 1
ATOM 875 N N . GLY A 1 125 ? 7.970 13.602 -0.143 1.00 80.50 125 GLY A N 1
ATOM 876 C CA . GLY A 1 125 ? 8.972 12.767 0.525 1.00 80.50 125 GLY A CA 1
ATOM 877 C C . GLY A 1 125 ? 10.109 12.403 -0.422 1.00 80.50 125 GLY A C 1
ATOM 878 O O . GLY A 1 125 ? 9.876 12.198 -1.610 1.00 80.50 125 GLY A O 1
ATOM 879 N N . ASP A 1 126 ? 11.339 12.358 0.075 1.00 70.25 126 ASP A N 1
ATOM 880 C CA . ASP A 1 126 ? 12.566 12.131 -0.704 1.00 70.25 126 ASP A CA 1
ATOM 881 C C . ASP A 1 126 ? 13.417 10.979 -0.150 1.00 70.25 126 ASP A C 1
ATOM 883 O O . ASP A 1 126 ? 14.626 10.938 -0.358 1.00 70.25 126 ASP A O 1
ATOM 887 N N . CYS A 1 127 ? 12.775 10.043 0.552 1.00 70.06 127 CYS A N 1
ATOM 888 C CA . CYS A 1 127 ? 13.429 8.915 1.213 1.00 70.06 127 CYS A CA 1
ATOM 889 C C . CYS A 1 127 ? 14.441 9.310 2.310 1.00 70.06 127 CYS A C 1
ATOM 891 O O . CYS A 1 127 ? 15.345 8.563 2.666 1.00 70.06 127 CYS A O 1
ATOM 893 N N . SER A 1 128 ? 14.238 10.472 2.937 1.00 63.66 128 SER A N 1
ATOM 894 C CA . SER A 1 128 ? 15.043 10.972 4.064 1.00 63.66 128 SER A CA 1
ATOM 895 C C . SER A 1 128 ? 14.881 10.204 5.387 1.00 63.66 128 SER A C 1
ATOM 897 O O . SER A 1 128 ? 15.570 10.525 6.354 1.00 63.66 128 SER A O 1
ATOM 899 N N . TYR A 1 129 ? 14.045 9.162 5.442 1.00 64.94 129 TYR A N 1
ATOM 900 C CA . TYR A 1 129 ? 13.824 8.314 6.627 1.00 64.94 129 TYR A CA 1
ATOM 901 C C . TYR A 1 129 ? 15.007 7.380 6.965 1.00 64.94 129 TYR A C 1
ATOM 903 O O . TYR A 1 129 ? 14.921 6.586 7.897 1.00 64.94 129 TYR A O 1
ATOM 911 N N . GLY A 1 130 ? 16.135 7.501 6.253 1.00 60.81 130 GLY A N 1
ATOM 912 C CA . GLY A 1 130 ? 17.412 6.850 6.573 1.00 60.81 130 GLY A CA 1
ATOM 913 C C . GLY A 1 130 ? 17.535 5.400 6.107 1.00 60.81 130 GLY A C 1
ATOM 914 O O . GLY A 1 130 ? 18.647 4.880 6.094 1.00 60.81 130 GLY A O 1
ATOM 915 N N . ASP A 1 131 ? 16.425 4.795 5.686 1.00 68.50 131 ASP A N 1
ATOM 916 C CA . ASP A 1 131 ? 16.335 3.395 5.285 1.00 68.50 131 ASP A CA 1
ATOM 917 C C . ASP A 1 131 ? 15.612 3.275 3.935 1.00 68.50 131 ASP A C 1
ATOM 919 O O . ASP A 1 131 ? 14.385 3.319 3.850 1.00 68.50 131 ASP A O 1
ATOM 923 N N . CYS A 1 132 ? 16.391 3.238 2.853 1.00 75.88 132 CYS A N 1
ATOM 924 C CA . CYS A 1 132 ? 15.903 3.136 1.475 1.00 75.88 132 CYS A CA 1
ATOM 925 C C . CYS A 1 132 ? 16.264 1.751 0.933 1.00 75.88 132 CYS A C 1
ATOM 927 O O . CYS A 1 132 ? 17.082 1.643 0.023 1.00 75.88 132 CYS A O 1
ATOM 929 N N . ASN A 1 133 ? 15.723 0.685 1.527 1.00 75.38 133 ASN A N 1
ATOM 930 C CA . ASN A 1 133 ? 16.185 -0.687 1.280 1.00 75.38 133 ASN A CA 1
ATOM 931 C C . ASN A 1 133 ? 15.706 -1.287 -0.050 1.00 75.38 133 ASN A C 1
ATOM 933 O O . ASN A 1 133 ? 15.230 -2.423 -0.079 1.00 75.38 133 ASN A O 1
ATOM 937 N N . PHE A 1 134 ? 15.828 -0.553 -1.158 1.00 87.25 134 PHE A N 1
ATOM 938 C CA . PHE A 1 134 ? 15.967 -1.147 -2.485 1.00 87.25 134 PHE A CA 1
ATOM 939 C C . PHE A 1 134 ? 16.511 -0.147 -3.524 1.00 87.25 134 PHE A C 1
ATOM 941 O O . PHE A 1 134 ? 16.470 1.079 -3.364 1.00 87.25 134 PHE A O 1
ATOM 948 N N . ALA A 1 135 ? 16.926 -0.689 -4.666 1.00 88.12 135 ALA A N 1
ATOM 949 C CA . ALA A 1 135 ? 17.120 0.027 -5.917 1.00 88.12 135 ALA A CA 1
ATOM 950 C C . ALA A 1 135 ? 16.301 -0.588 -7.055 1.00 88.12 135 ALA A C 1
ATOM 952 O O . ALA A 1 135 ? 16.047 -1.798 -7.119 1.00 88.12 135 ALA A O 1
ATOM 953 N N . ASN A 1 136 ? 15.877 0.270 -7.982 1.00 89.56 136 ASN A N 1
ATOM 954 C CA . ASN A 1 136 ? 15.167 -0.169 -9.174 1.00 89.56 136 ASN A CA 1
ATOM 955 C C . ASN A 1 136 ? 16.162 -0.813 -10.145 1.00 89.56 136 ASN A C 1
ATOM 957 O O . ASN A 1 136 ? 17.147 -0.182 -10.516 1.00 89.56 136 ASN A O 1
ATOM 961 N N . CYS A 1 137 ? 15.891 -2.031 -10.619 1.00 91.56 137 CYS A N 1
ATOM 962 C CA . CYS A 1 137 ? 16.814 -2.734 -11.517 1.00 91.56 137 CYS A CA 1
ATOM 963 C C . CYS A 1 137 ? 17.068 -2.018 -12.848 1.00 91.56 137 CYS A C 1
ATOM 965 O O . CYS A 1 137 ? 18.066 -2.282 -13.514 1.00 91.56 137 CYS A O 1
ATOM 967 N N . ALA A 1 138 ? 16.189 -1.100 -13.255 1.00 88.62 138 ALA A N 1
ATOM 968 C CA . ALA A 1 138 ? 16.428 -0.261 -14.424 1.00 88.62 138 ALA A CA 1
ATOM 969 C C . ALA A 1 138 ? 17.521 0.813 -14.201 1.00 88.62 138 ALA A C 1
ATOM 971 O O . ALA A 1 138 ? 17.955 1.443 -15.172 1.00 88.62 138 ALA A O 1
ATOM 972 N N . THR A 1 139 ? 17.968 1.032 -12.960 1.00 87.06 139 THR A N 1
ATOM 973 C CA . THR A 1 139 ? 19.046 1.961 -12.593 1.00 87.06 139 THR A CA 1
ATOM 974 C C . THR A 1 139 ? 20.424 1.299 -12.784 1.00 87.06 139 THR A C 1
ATOM 976 O O . THR A 1 139 ? 20.591 0.118 -12.481 1.00 87.06 139 THR A O 1
ATOM 979 N N . PRO A 1 140 ? 21.455 2.019 -13.278 1.00 85.31 140 PRO A N 1
ATOM 980 C CA . PRO A 1 140 ? 22.815 1.481 -13.343 1.00 85.31 140 PRO A CA 1
ATOM 981 C C . PRO A 1 140 ? 23.357 1.098 -11.959 1.00 85.31 140 PRO A C 1
ATOM 983 O O . PRO A 1 140 ? 23.270 1.903 -11.037 1.00 85.31 140 PRO A O 1
ATOM 986 N N . ASN A 1 141 ? 24.005 -0.068 -11.856 1.00 86.00 141 ASN A N 1
ATOM 987 C CA . ASN A 1 141 ? 24.564 -0.606 -10.606 1.00 86.00 141 ASN A CA 1
ATOM 988 C C . ASN A 1 141 ? 23.505 -0.765 -9.493 1.00 86.00 141 ASN A C 1
ATOM 990 O O . ASN A 1 141 ? 23.754 -0.436 -8.338 1.00 86.00 141 ASN A O 1
ATOM 994 N N . ALA A 1 142 ? 22.286 -1.189 -9.847 1.00 89.06 142 ALA A N 1
ATOM 995 C CA . ALA A 1 142 ? 21.197 -1.337 -8.882 1.00 89.06 142 ALA A CA 1
ATOM 996 C C . ALA A 1 142 ? 21.518 -2.341 -7.758 1.00 89.06 142 ALA A C 1
ATOM 998 O O . ALA A 1 142 ? 21.045 -2.174 -6.642 1.00 89.06 142 ALA A O 1
ATOM 999 N N . ASP A 1 143 ? 22.346 -3.355 -8.006 1.00 89.12 143 ASP A N 1
ATOM 1000 C CA . ASP A 1 143 ? 22.738 -4.315 -6.964 1.00 89.12 143 ASP A CA 1
ATOM 1001 C C . ASP A 1 143 ? 23.713 -3.727 -5.932 1.00 89.12 143 ASP A C 1
ATOM 1003 O O . ASP A 1 143 ? 23.911 -4.293 -4.857 1.00 89.12 143 ASP A O 1
ATOM 1007 N N . GLU A 1 144 ? 24.301 -2.573 -6.236 1.00 87.06 144 GLU A N 1
ATOM 1008 C CA . GLU A 1 144 ? 25.220 -1.832 -5.378 1.00 87.06 144 GLU A CA 1
ATOM 1009 C C . GLU A 1 144 ? 24.580 -0.588 -4.739 1.00 87.06 144 GLU A C 1
ATOM 1011 O O . GLU A 1 144 ? 25.282 0.193 -4.086 1.00 87.06 144 GLU A O 1
ATOM 1016 N N . LEU A 1 145 ? 23.274 -0.381 -4.940 1.00 82.31 145 LEU A N 1
ATOM 1017 C CA . LEU A 1 145 ? 22.523 0.784 -4.476 1.00 82.31 145 LEU A CA 1
ATOM 1018 C C . LEU A 1 145 ? 21.341 0.384 -3.589 1.00 82.31 145 LEU A C 1
ATOM 1020 O O . LEU A 1 145 ? 20.648 -0.586 -3.862 1.00 82.31 145 LEU A O 1
ATOM 1024 N N . ASP A 1 146 ? 21.0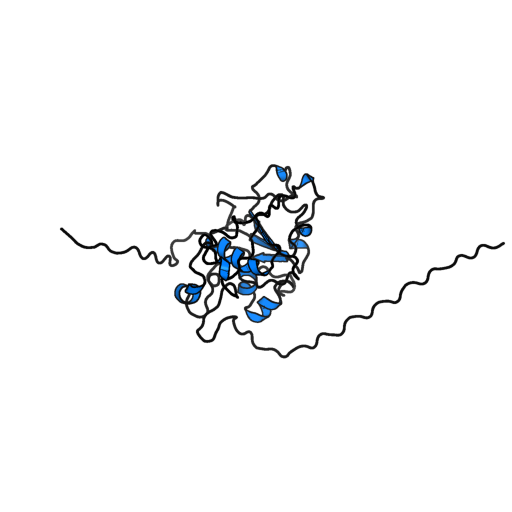73 1.229 -2.595 1.00 78.31 146 ASP A N 1
ATOM 1025 C CA . ASP A 1 146 ? 19.899 1.198 -1.716 1.00 78.31 146 ASP A CA 1
ATOM 1026 C C . ASP A 1 146 ? 19.441 2.656 -1.512 1.00 78.31 146 ASP A C 1
ATOM 1028 O O . ASP A 1 146 ? 19.644 3.260 -0.458 1.00 78.31 146 ASP A O 1
ATOM 1032 N N . THR A 1 147 ? 18.988 3.307 -2.592 1.00 76.12 147 THR A N 1
ATOM 1033 C CA . THR A 1 147 ? 18.736 4.767 -2.603 1.00 76.12 147 THR A CA 1
ATOM 1034 C C . THR A 1 147 ? 17.456 5.201 -3.304 1.00 76.12 147 THR A C 1
ATOM 1036 O O . THR A 1 147 ? 17.107 6.380 -3.237 1.00 76.12 147 THR A O 1
ATOM 1039 N N . ASP A 1 148 ? 16.763 4.297 -3.999 1.00 74.00 148 ASP A N 1
ATOM 1040 C CA . ASP A 1 148 ? 15.696 4.689 -4.932 1.00 74.00 148 ASP A CA 1
ATOM 1041 C C . ASP A 1 148 ? 14.288 4.509 -4.339 1.00 74.00 148 ASP A C 1
ATOM 1043 O O . ASP A 1 148 ? 13.298 4.888 -4.972 1.00 74.00 148 ASP A O 1
ATOM 1047 N N . GLY A 1 149 ? 14.190 3.963 -3.124 1.00 81.56 149 GLY A N 1
ATOM 1048 C CA . GLY A 1 149 ? 12.953 3.872 -2.358 1.00 81.56 149 GLY A CA 1
ATOM 1049 C C . GLY A 1 149 ? 12.986 2.787 -1.287 1.00 81.56 149 GLY A C 1
ATOM 1050 O O . GLY A 1 149 ? 14.043 2.274 -0.938 1.00 81.56 149 GLY A O 1
ATOM 1051 N N . HIS A 1 150 ? 11.798 2.407 -0.810 1.00 86.12 150 HIS A N 1
ATOM 1052 C CA . HIS A 1 150 ? 11.599 1.229 0.040 1.00 86.12 150 HIS A CA 1
ATOM 1053 C C . HIS A 1 150 ? 10.660 0.193 -0.594 1.00 86.12 150 HIS A C 1
ATOM 1055 O O . HIS A 1 150 ? 9.646 0.592 -1.171 1.00 86.12 150 HIS A O 1
ATOM 1061 N N . CYS A 1 151 ? 10.965 -1.107 -0.508 1.00 92.06 151 CYS A N 1
ATOM 1062 C CA . CYS A 1 151 ? 10.111 -2.166 -1.052 1.00 92.06 151 CYS A CA 1
ATOM 1063 C C . CYS A 1 151 ? 9.660 -3.133 0.036 1.00 92.06 151 CYS A C 1
ATOM 1065 O O . CYS A 1 151 ? 10.479 -3.629 0.803 1.00 92.06 151 CYS A O 1
ATOM 1067 N N . HIS A 1 152 ? 8.372 -3.466 0.032 1.00 94.88 152 HIS A N 1
ATOM 1068 C CA . HIS A 1 152 ? 7.813 -4.516 0.869 1.00 94.88 152 HIS A CA 1
ATOM 1069 C C . HIS A 1 152 ? 6.835 -5.392 0.117 1.00 94.88 152 HIS A C 1
ATOM 1071 O O . HIS A 1 152 ? 6.243 -4.962 -0.868 1.00 94.88 152 HIS A O 1
ATOM 1077 N N . GLY A 1 153 ? 6.590 -6.588 0.629 1.00 96.19 153 GLY A N 1
ATOM 1078 C CA . GLY A 1 153 ? 5.495 -7.407 0.147 1.00 96.19 153 GLY A CA 1
ATOM 1079 C C . GLY A 1 153 ? 5.194 -8.594 1.036 1.00 96.19 153 GLY A C 1
ATOM 1080 O O . GLY A 1 153 ? 5.786 -8.784 2.096 1.00 96.19 153 GLY A O 1
ATOM 1081 N N . SER A 1 154 ? 4.248 -9.396 0.580 1.00 97.69 154 SER A N 1
ATOM 1082 C CA . SER A 1 154 ? 3.872 -10.653 1.204 1.00 97.69 154 SER A CA 1
ATOM 1083 C C . SER A 1 154 ? 3.327 -11.594 0.143 1.00 97.69 154 SER A C 1
ATOM 1085 O O . SER A 1 154 ? 2.764 -11.152 -0.857 1.00 97.69 154 SER A O 1
ATOM 1087 N N . ASP A 1 155 ? 3.448 -12.893 0.378 1.00 97.06 155 ASP A N 1
ATOM 1088 C CA . ASP A 1 155 ? 2.739 -13.926 -0.374 1.00 97.06 155 ASP A CA 1
ATOM 1089 C C . ASP A 1 155 ? 1.273 -14.080 0.075 1.00 97.06 155 ASP A C 1
ATOM 1091 O O . ASP A 1 155 ? 0.528 -14.844 -0.539 1.00 97.06 155 ASP A O 1
ATOM 1095 N N . ASP A 1 156 ? 0.839 -13.330 1.097 1.00 97.06 156 ASP A N 1
ATOM 1096 C CA . ASP A 1 156 ? -0.522 -13.342 1.633 1.00 97.06 156 ASP A CA 1
ATOM 1097 C C . ASP A 1 156 ? -1.209 -11.967 1.502 1.00 97.06 156 ASP A C 1
ATOM 1099 O O . ASP A 1 156 ? -0.805 -10.968 2.109 1.00 97.06 156 ASP A O 1
ATOM 1103 N N . ASP A 1 157 ? -2.296 -11.932 0.726 1.00 97.12 157 ASP A N 1
ATOM 1104 C CA . ASP A 1 157 ? -3.117 -10.746 0.444 1.00 97.12 157 ASP A CA 1
ATOM 1105 C C . ASP A 1 157 ? -3.685 -10.092 1.719 1.00 97.12 157 ASP A C 1
ATOM 1107 O O . ASP A 1 157 ? -3.875 -8.872 1.765 1.00 97.12 157 ASP A O 1
ATOM 1111 N N . SER A 1 158 ? -3.931 -10.875 2.777 1.00 96.56 158 SER A N 1
ATOM 1112 C CA . SER A 1 158 ? -4.537 -10.387 4.026 1.00 96.56 158 SER A CA 1
ATOM 1113 C C . SER A 1 158 ? -3.643 -9.415 4.796 1.00 96.56 158 SER A C 1
ATOM 1115 O O . SER A 1 158 ? -4.131 -8.673 5.647 1.00 96.56 158 SER A O 1
ATOM 1117 N N . THR A 1 159 ? -2.345 -9.391 4.495 1.00 97.38 159 THR A N 1
ATOM 1118 C CA . THR A 1 159 ? -1.357 -8.553 5.187 1.00 97.38 159 THR A CA 1
ATOM 1119 C C . THR A 1 159 ? -1.277 -7.130 4.639 1.00 97.38 159 THR A C 1
ATOM 1121 O O . THR A 1 159 ? -0.737 -6.256 5.317 1.00 97.38 159 THR A O 1
ATOM 1124 N N . TYR A 1 160 ? -1.829 -6.881 3.444 1.00 97.88 160 TYR A N 1
ATOM 1125 C CA . TYR A 1 160 ? -1.671 -5.621 2.715 1.00 97.88 160 TYR A CA 1
ATOM 1126 C C . TYR A 1 160 ? -2.083 -4.400 3.532 1.00 97.88 160 TYR A C 1
ATOM 1128 O O . TYR A 1 160 ? -1.270 -3.511 3.766 1.00 97.88 160 TYR A O 1
ATOM 1136 N N . GLY A 1 161 ? -3.333 -4.360 3.999 1.00 97.75 161 GLY A N 1
ATOM 1137 C CA . GLY A 1 161 ? -3.829 -3.199 4.736 1.00 97.75 161 GLY A CA 1
ATOM 1138 C C . GLY A 1 161 ? -3.030 -2.953 6.016 1.00 97.75 161 GLY A C 1
ATOM 1139 O O . GLY A 1 161 ? -2.785 -1.810 6.385 1.00 97.75 161 GLY A O 1
ATOM 1140 N N . TRP A 1 162 ? -2.591 -4.021 6.687 1.00 97.81 162 TRP A N 1
ATOM 1141 C CA . TRP A 1 162 ? -1.835 -3.918 7.935 1.00 97.81 162 TRP A CA 1
ATOM 1142 C C . TRP A 1 162 ? -0.456 -3.320 7.709 1.00 97.81 162 TRP A C 1
ATOM 1144 O O . TRP A 1 162 ? -0.036 -2.449 8.466 1.00 97.81 162 TRP A O 1
ATOM 1154 N N . TRP A 1 163 ? 0.199 -3.730 6.624 1.00 97.12 163 TRP A N 1
ATOM 1155 C CA . TRP A 1 163 ? 1.434 -3.107 6.177 1.00 97.12 163 TRP A CA 1
ATOM 1156 C C . TRP A 1 163 ? 1.233 -1.634 5.813 1.00 97.12 163 TRP A C 1
ATOM 1158 O O . TRP A 1 163 ? 1.986 -0.777 6.262 1.00 97.12 163 TRP A O 1
ATOM 1168 N N . VAL A 1 164 ? 0.194 -1.314 5.033 1.00 97.81 164 VAL A N 1
ATOM 1169 C CA . VAL A 1 164 ? -0.078 0.078 4.649 1.00 97.81 164 VAL A CA 1
ATOM 1170 C C . VAL A 1 164 ? -0.322 0.942 5.883 1.00 97.81 164 VAL A C 1
ATOM 1172 O O . VAL A 1 164 ? 0.165 2.071 5.934 1.00 97.81 164 VAL A O 1
ATOM 1175 N N . ARG A 1 165 ? -1.051 0.428 6.878 1.00 97.25 165 ARG A N 1
ATOM 1176 C CA . ARG A 1 165 ? -1.290 1.125 8.141 1.00 97.25 165 ARG A CA 1
ATOM 1177 C C . ARG A 1 165 ? 0.016 1.383 8.890 1.00 97.25 165 ARG A C 1
ATOM 1179 O O . ARG A 1 165 ? 0.274 2.534 9.230 1.00 97.25 165 ARG A O 1
ATOM 1186 N N . ASP A 1 166 ? 0.836 0.357 9.110 1.00 95.44 166 ASP A N 1
ATOM 1187 C CA . ASP A 1 166 ? 2.148 0.492 9.761 1.00 95.44 166 ASP A CA 1
ATOM 1188 C C . ASP A 1 166 ? 3.003 1.565 9.061 1.00 95.44 166 ASP A C 1
ATOM 1190 O O . ASP A 1 166 ? 3.392 2.568 9.664 1.00 95.44 166 ASP A O 1
ATOM 1194 N N . HIS A 1 167 ? 3.180 1.446 7.745 1.00 93.62 167 HIS A N 1
ATOM 1195 C CA . HIS A 1 167 ? 4.046 2.332 6.956 1.00 93.62 167 HIS A CA 1
ATOM 1196 C C . HIS A 1 167 ? 3.503 3.750 6.823 1.00 93.62 167 HIS A C 1
ATOM 1198 O O . HIS A 1 167 ? 4.276 4.705 6.699 1.00 93.62 167 HIS A O 1
ATOM 1204 N N . HIS A 1 168 ? 2.182 3.908 6.901 1.00 93.81 168 HIS A N 1
ATOM 1205 C CA . HIS A 1 168 ? 1.557 5.217 7.002 1.00 93.81 168 HIS A CA 1
ATOM 1206 C C . HIS A 1 168 ? 1.977 5.931 8.290 1.00 93.81 168 HIS A C 1
ATOM 1208 O O . HIS A 1 168 ? 2.394 7.087 8.234 1.00 93.81 168 HIS A O 1
ATOM 1214 N N . PHE A 1 169 ? 1.906 5.251 9.438 1.00 93.44 169 PHE A N 1
ATOM 1215 C CA . PHE A 1 169 ? 2.262 5.844 10.732 1.00 93.44 169 PHE A CA 1
ATOM 1216 C C . PHE A 1 169 ? 3.764 5.947 10.979 1.00 93.44 169 PHE A C 1
ATOM 1218 O O . PHE A 1 169 ? 4.184 6.812 11.742 1.00 93.44 169 PHE A O 1
ATOM 1225 N N . ARG A 1 170 ? 4.586 5.131 10.311 1.00 90.00 170 ARG A N 1
ATOM 1226 C CA . ARG A 1 170 ? 6.046 5.327 10.283 1.00 90.00 170 ARG A CA 1
ATOM 1227 C C . ARG A 1 170 ? 6.465 6.594 9.533 1.00 90.00 170 ARG A C 1
ATOM 1229 O O . ARG A 1 170 ? 7.623 6.990 9.627 1.00 90.00 170 ARG A O 1
ATOM 1236 N N . GLY A 1 171 ? 5.558 7.220 8.778 1.00 88.25 171 GLY A N 1
ATOM 1237 C CA . GLY A 1 171 ? 5.868 8.428 8.017 1.00 88.25 171 GLY A CA 1
ATOM 1238 C C . GLY A 1 171 ? 6.711 8.147 6.773 1.00 88.25 171 GLY A C 1
ATOM 1239 O O . GLY A 1 171 ? 7.490 9.003 6.347 1.00 88.25 171 GLY A O 1
ATOM 1240 N N . TYR A 1 172 ? 6.584 6.959 6.170 1.00 88.50 172 TYR A N 1
ATOM 1241 C CA . TYR A 1 172 ? 7.300 6.627 4.934 1.00 88.50 172 TYR A CA 1
ATOM 1242 C C . TYR A 1 172 ? 6.656 7.342 3.747 1.00 88.50 172 TYR A C 1
ATOM 1244 O O . TYR A 1 172 ? 5.838 6.804 3.000 1.00 88.50 172 TYR A O 1
ATOM 1252 N N . THR A 1 173 ? 7.003 8.620 3.620 1.00 90.06 173 THR A N 1
ATOM 1253 C CA . THR A 1 173 ? 6.380 9.548 2.684 1.00 90.06 173 THR A CA 1
ATOM 1254 C C . THR A 1 173 ? 6.860 9.348 1.258 1.00 90.06 173 THR A C 1
ATOM 1256 O O . THR A 1 173 ? 8.060 9.264 0.991 1.00 90.06 173 THR A O 1
ATOM 1259 N N . GLY A 1 174 ? 5.929 9.337 0.306 1.00 91.75 174 GLY A N 1
ATOM 1260 C CA . GLY A 1 174 ? 6.281 9.214 -1.105 1.00 91.75 174 GLY A CA 1
ATOM 1261 C C . GLY A 1 174 ? 5.101 8.916 -2.019 1.00 91.75 174 GLY A C 1
ATOM 1262 O O . GLY A 1 174 ? 3.941 9.163 -1.684 1.00 91.75 174 GLY A O 1
ATOM 1263 N N . THR A 1 175 ? 5.417 8.382 -3.196 1.00 93.88 175 THR A N 1
ATOM 1264 C CA . THR A 1 175 ? 4.444 7.719 -4.069 1.00 93.88 175 THR A CA 1
ATOM 1265 C C . THR A 1 175 ? 4.478 6.225 -3.782 1.00 93.88 175 THR A C 1
ATOM 1267 O O . THR A 1 175 ? 5.482 5.567 -4.050 1.00 93.88 175 THR A O 1
ATOM 1270 N N . LEU A 1 176 ? 3.381 5.691 -3.256 1.00 95.38 176 LEU A N 1
ATOM 1271 C CA . LEU A 1 176 ? 3.202 4.265 -3.028 1.00 95.38 176 LEU A CA 1
ATOM 1272 C C . LEU A 1 176 ? 2.742 3.599 -4.327 1.00 95.38 176 LEU A C 1
ATOM 1274 O O . LEU A 1 176 ? 1.680 3.928 -4.849 1.00 95.38 176 LEU A O 1
ATOM 1278 N N . ASN A 1 177 ? 3.531 2.658 -4.830 1.00 95.06 177 ASN A N 1
ATOM 1279 C CA . ASN A 1 177 ? 3.273 1.886 -6.039 1.00 95.06 177 ASN A CA 1
ATOM 1280 C C . ASN A 1 177 ? 3.187 0.405 -5.696 1.00 95.06 177 ASN A C 1
ATOM 1282 O O . ASN A 1 177 ? 4.212 -0.218 -5.425 1.00 95.06 177 ASN A O 1
ATOM 1286 N N . CYS A 1 178 ? 1.991 -0.160 -5.762 1.00 96.44 178 CYS A N 1
ATOM 1287 C CA . CYS A 1 178 ? 1.736 -1.545 -5.405 1.00 96.44 178 CYS A CA 1
ATOM 1288 C C . CYS A 1 178 ? 1.275 -2.360 -6.604 1.00 96.44 178 CYS A C 1
ATOM 1290 O O . CYS A 1 178 ? 0.651 -1.832 -7.525 1.00 96.44 178 CYS A O 1
ATOM 1292 N N . CYS A 1 179 ? 1.576 -3.651 -6.579 1.00 96.00 179 CYS A N 1
ATOM 1293 C CA . CYS A 1 179 ? 1.175 -4.614 -7.586 1.00 96.00 179 CYS A CA 1
ATOM 1294 C C . CYS A 1 179 ? 0.918 -5.973 -6.943 1.00 96.00 179 CYS A C 1
ATOM 1296 O O . CYS A 1 179 ? 1.597 -6.364 -5.994 1.00 96.00 179 CYS A O 1
ATOM 1298 N N . CYS A 1 180 ? -0.013 -6.727 -7.514 1.00 95.69 180 CYS A N 1
ATOM 1299 C CA . CYS A 1 180 ? -0.113 -8.152 -7.242 1.00 95.69 180 CYS A CA 1
ATOM 1300 C C . CYS A 1 180 ? 1.107 -8.906 -7.780 1.00 95.69 180 CYS A C 1
ATOM 1302 O O . CYS A 1 180 ? 1.655 -8.552 -8.829 1.00 95.69 180 CYS A O 1
ATOM 1304 N N . GLY A 1 181 ? 1.452 -10.003 -7.107 1.00 93.69 181 GLY A N 1
ATOM 1305 C CA . GLY A 1 181 ? 2.468 -10.948 -7.552 1.00 93.69 181 GLY A CA 1
ATOM 1306 C C . GLY A 1 181 ? 3.779 -10.843 -6.785 1.00 93.69 181 GLY A C 1
ATOM 1307 O O . GLY A 1 181 ? 4.743 -10.258 -7.275 1.00 93.69 181 GLY A O 1
ATOM 1308 N N . TRP A 1 182 ? 3.828 -11.472 -5.614 1.00 94.62 182 TRP A N 1
ATOM 1309 C CA . TRP A 1 182 ? 5.064 -11.704 -4.874 1.00 94.62 182 TRP A CA 1
ATOM 1310 C C . TRP A 1 182 ? 5.930 -12.772 -5.569 1.00 94.62 182 TRP A C 1
ATOM 1312 O O . TRP A 1 182 ? 5.421 -13.771 -6.083 1.00 94.62 182 TRP A O 1
ATOM 1322 N N . GLY A 1 183 ? 7.250 -12.572 -5.605 1.00 92.75 183 GLY A N 1
ATOM 1323 C CA . GLY A 1 183 ? 8.201 -13.509 -6.215 1.00 92.75 183 GLY A CA 1
ATOM 1324 C C . GLY A 1 183 ? 8.550 -13.181 -7.670 1.00 92.75 183 GLY A C 1
ATOM 1325 O O . GLY A 1 183 ? 9.056 -12.102 -7.969 1.00 92.75 183 GLY A O 1
ATOM 1326 N N . GLU A 1 184 ? 8.300 -14.115 -8.597 1.00 91.25 184 GLU A N 1
ATOM 1327 C CA . GLU A 1 184 ? 8.705 -13.995 -10.012 1.00 91.25 184 GLU A CA 1
ATOM 1328 C C . GLU A 1 184 ? 8.338 -12.660 -10.691 1.00 91.25 184 GLU A C 1
ATOM 1330 O O . GLU A 1 184 ? 9.159 -12.131 -11.448 1.00 91.25 184 GLU A O 1
ATOM 1335 N N . PRO A 1 185 ? 7.157 -12.052 -10.459 1.00 90.31 185 PRO A N 1
ATOM 1336 C CA . PRO A 1 185 ? 6.828 -10.756 -11.053 1.00 90.31 185 PRO A CA 1
ATOM 1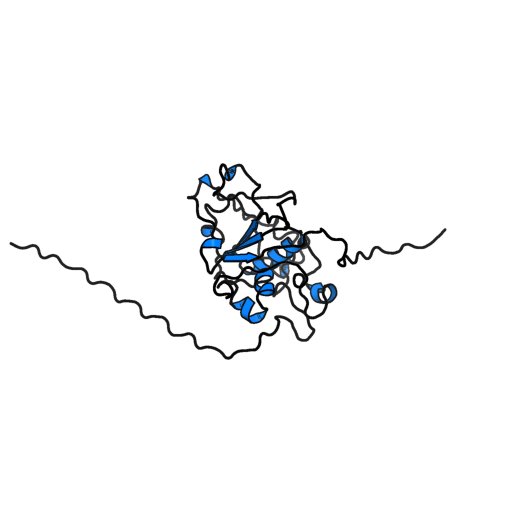337 C C . PRO A 1 185 ? 7.786 -9.623 -10.652 1.00 90.31 185 PRO A C 1
ATOM 1339 O O . PRO A 1 185 ? 7.978 -8.698 -11.440 1.00 90.31 185 PRO A O 1
ATOM 1342 N N . MET A 1 186 ? 8.446 -9.735 -9.497 1.00 92.44 186 MET A N 1
ATOM 1343 C CA . MET A 1 186 ? 9.384 -8.746 -8.952 1.00 92.44 186 MET A CA 1
ATOM 1344 C C . MET A 1 186 ? 10.812 -8.907 -9.494 1.00 92.44 186 MET A C 1
ATOM 1346 O O . MET A 1 186 ? 11.587 -7.949 -9.493 1.00 92.44 186 MET A O 1
ATOM 1350 N N . HIS A 1 187 ? 11.172 -10.092 -9.999 1.00 93.19 187 HIS A N 1
ATOM 1351 C CA . HIS A 1 187 ? 12.485 -10.340 -10.601 1.00 93.19 187 HIS A CA 1
ATOM 1352 C C . HIS A 1 187 ? 12.761 -9.366 -11.752 1.00 93.19 187 HIS A C 1
ATOM 1354 O O . HIS A 1 187 ? 11.951 -9.275 -12.679 1.00 93.19 187 HIS A O 1
ATOM 1360 N N . GLY A 1 188 ? 13.900 -8.668 -11.710 1.00 92.00 188 GLY A N 1
ATOM 1361 C CA . GLY A 1 188 ? 14.274 -7.658 -12.707 1.00 92.00 188 GLY A CA 1
ATOM 1362 C C . GLY A 1 188 ? 13.544 -6.315 -12.565 1.00 92.00 188 GLY A C 1
ATOM 1363 O O . GLY A 1 188 ? 13.634 -5.493 -13.478 1.00 92.00 188 GLY A O 1
ATOM 1364 N N . VAL A 1 189 ? 12.819 -6.097 -11.458 1.00 92.06 189 VAL A N 1
ATOM 1365 C CA . VAL A 1 189 ? 12.174 -4.818 -11.089 1.00 92.06 189 VAL A CA 1
ATOM 1366 C C . VAL A 1 189 ? 12.847 -4.198 -9.860 1.00 92.06 189 VAL A C 1
ATOM 1368 O O . VAL A 1 189 ? 13.114 -2.998 -9.842 1.00 92.06 189 VAL A O 1
ATOM 1371 N N . VAL A 1 190 ? 13.125 -5.015 -8.845 1.00 92.38 190 VAL A N 1
ATOM 1372 C CA . VAL A 1 190 ? 13.703 -4.626 -7.548 1.00 92.38 190 VAL A CA 1
ATOM 1373 C C . VAL A 1 190 ? 14.902 -5.514 -7.227 1.00 92.38 190 VAL A C 1
ATOM 1375 O O . VAL A 1 190 ? 14.886 -6.697 -7.574 1.00 92.38 190 VAL A O 1
ATOM 1378 N N . ASN A 1 191 ? 15.919 -4.969 -6.559 1.00 92.06 191 ASN A N 1
ATOM 1379 C CA . ASN A 1 191 ? 17.067 -5.747 -6.076 1.00 92.06 191 ASN A CA 1
ATOM 1380 C C . ASN A 1 191 ? 16.755 -6.494 -4.759 1.00 92.06 191 ASN A C 1
ATOM 1382 O O . ASN A 1 191 ? 17.237 -7.606 -4.560 1.00 92.06 191 ASN A O 1
ATOM 1386 N N . ARG A 1 192 ? 15.901 -5.922 -3.899 1.00 91.31 192 ARG A N 1
ATOM 1387 C CA . ARG A 1 192 ? 15.487 -6.431 -2.583 1.00 91.31 192 ARG A CA 1
ATOM 1388 C C . ARG A 1 192 ? 14.071 -5.966 -2.247 1.00 91.31 192 ARG A C 1
ATOM 1390 O O . ARG A 1 192 ? 13.671 -4.888 -2.681 1.00 91.31 192 ARG A O 1
ATOM 1397 N N . CYS A 1 193 ? 13.342 -6.761 -1.462 1.00 91.94 193 CYS A N 1
ATOM 1398 C CA . CYS A 1 193 ? 12.123 -6.324 -0.779 1.00 91.94 193 CYS A CA 1
ATOM 1399 C C . CYS A 1 193 ? 11.974 -6.992 0.586 1.00 91.94 193 CYS A C 1
ATOM 1401 O O . CYS A 1 193 ? 12.212 -8.194 0.722 1.00 91.94 193 CYS A O 1
ATOM 1403 N N . ASP A 1 194 ? 11.496 -6.225 1.557 1.00 92.56 194 ASP A N 1
ATOM 1404 C CA . ASP A 1 194 ? 11.239 -6.704 2.908 1.00 92.56 194 ASP A CA 1
ATOM 1405 C C . ASP A 1 194 ? 9.892 -7.432 2.981 1.00 92.56 194 ASP A C 1
ATOM 1407 O O . ASP A 1 194 ? 8.870 -6.990 2.447 1.00 92.56 194 ASP A O 1
ATOM 1411 N N . TYR A 1 195 ? 9.865 -8.575 3.652 1.00 95.75 195 TYR A N 1
ATOM 1412 C CA . TYR A 1 195 ? 8.658 -9.382 3.752 1.00 95.75 195 TYR A CA 1
ATOM 1413 C C . TYR A 1 195 ? 7.782 -8.923 4.930 1.00 95.75 195 TYR A C 1
ATOM 1415 O O . TYR A 1 195 ? 8.266 -8.412 5.939 1.00 95.75 195 TYR A O 1
ATOM 1423 N N . ARG A 1 196 ? 6.463 -9.080 4.809 1.00 96.75 196 ARG A N 1
ATOM 1424 C CA . ARG A 1 196 ? 5.528 -9.028 5.938 1.00 96.75 196 ARG A CA 1
ATOM 1425 C C . ARG A 1 196 ? 4.872 -10.389 6.087 1.00 96.75 196 ARG A C 1
ATOM 1427 O O . ARG A 1 196 ? 4.170 -10.839 5.178 1.00 96.75 196 ARG A O 1
ATOM 1434 N N . LYS A 1 197 ? 5.047 -11.024 7.246 1.00 96.88 197 LYS A N 1
ATOM 1435 C CA . LYS A 1 197 ? 4.343 -12.278 7.539 1.00 96.88 197 LYS A CA 1
ATOM 1436 C C . LYS A 1 197 ? 2.871 -12.025 7.883 1.00 96.88 197 LYS A C 1
ATOM 1438 O O . LYS A 1 197 ? 2.564 -10.999 8.497 1.00 96.88 197 LYS A O 1
ATOM 1443 N N . PRO A 1 198 ? 1.967 -12.966 7.573 1.00 96.50 198 PRO A N 1
ATOM 1444 C CA . PRO A 1 198 ? 0.651 -12.987 8.193 1.00 96.50 198 PRO A CA 1
ATOM 1445 C C . PRO A 1 198 ? 0.772 -13.244 9.697 1.00 96.50 198 PRO A C 1
ATOM 1447 O O . PRO A 1 198 ? 1.625 -14.015 10.144 1.00 96.50 198 PRO A O 1
ATOM 1450 N N . VAL A 1 199 ? -0.095 -12.598 10.475 1.00 96.69 199 VAL A N 1
ATOM 1451 C CA . VAL A 1 199 ? -0.179 -12.768 11.932 1.00 96.69 199 VAL A CA 1
ATOM 1452 C C . VAL A 1 199 ? -1.564 -13.291 12.267 1.00 96.69 199 VAL A C 1
ATOM 1454 O O . VAL A 1 199 ? -2.571 -12.651 11.967 1.00 96.69 199 VAL A O 1
ATOM 1457 N N . SER A 1 200 ? -1.638 -14.470 12.879 1.00 93.75 200 SER A N 1
ATOM 1458 C CA . SER A 1 200 ? -2.920 -15.019 13.322 1.00 93.75 200 SER A CA 1
ATOM 1459 C C . SER A 1 200 ? -3.372 -14.389 14.641 1.00 93.75 200 SER A C 1
ATOM 1461 O O . SER A 1 200 ? -2.559 -13.907 15.427 1.00 93.75 200 SER A O 1
ATOM 1463 N N . GLY A 1 201 ? -4.676 -14.439 14.929 1.00 90.44 201 GLY A N 1
ATOM 1464 C CA . GLY A 1 201 ? -5.239 -13.855 16.154 1.00 90.44 201 GLY A CA 1
ATOM 1465 C C . GLY A 1 201 ? -4.608 -14.380 17.453 1.00 90.44 201 GLY A C 1
ATOM 1466 O O . GLY A 1 201 ? -4.469 -13.621 18.409 1.00 90.44 201 GLY A O 1
ATOM 1467 N N . ASP A 1 202 ? -4.168 -15.642 17.475 1.00 91.75 202 ASP A N 1
ATOM 1468 C CA . ASP A 1 202 ? -3.495 -16.240 18.636 1.00 91.75 202 ASP A CA 1
ATOM 1469 C C . ASP A 1 202 ? -2.059 -15.707 18.818 1.00 91.75 202 ASP A C 1
ATOM 1471 O O . ASP A 1 202 ? -1.533 -15.693 19.933 1.00 91.75 202 ASP A O 1
ATOM 1475 N N . GLU A 1 203 ? -1.425 -15.233 17.743 1.00 94.00 203 GLU A N 1
ATOM 1476 C CA . GLU A 1 203 ? -0.042 -14.747 17.741 1.00 94.00 203 GLU A CA 1
ATOM 1477 C C . GLU A 1 203 ? 0.070 -13.258 18.065 1.00 94.00 203 GLU A C 1
ATOM 1479 O O . GLU A 1 203 ? 1.106 -12.847 18.591 1.00 94.00 203 GLU A O 1
ATOM 1484 N N . VAL A 1 204 ? -0.979 -12.461 17.814 1.00 94.06 204 VAL A N 1
ATOM 1485 C CA . VAL A 1 204 ? -0.984 -10.991 17.983 1.00 94.06 204 VAL A CA 1
ATOM 1486 C C . VAL A 1 204 ? -0.408 -10.566 19.333 1.00 94.06 204 VAL A C 1
ATOM 1488 O O . VAL A 1 204 ? 0.454 -9.697 19.398 1.00 94.06 204 VAL A O 1
ATOM 1491 N N . SER A 1 205 ? -0.829 -11.222 20.419 1.00 93.06 205 SER A N 1
ATOM 1492 C CA . SER A 1 205 ? -0.402 -10.868 21.784 1.00 93.06 205 SER A CA 1
ATOM 1493 C C . SER A 1 205 ? 1.093 -11.081 22.060 1.00 93.06 205 SER A C 1
ATOM 1495 O O . SER A 1 205 ? 1.639 -10.510 23.005 1.00 93.06 205 SER A O 1
ATOM 1497 N N . THR A 1 206 ? 1.750 -11.912 21.252 1.00 95.31 206 THR A N 1
ATOM 1498 C CA . THR A 1 206 ? 3.172 -12.258 21.372 1.00 95.31 206 THR A CA 1
ATOM 1499 C C . THR A 1 206 ? 4.016 -11.750 20.212 1.00 95.31 206 THR A C 1
ATOM 1501 O O . THR A 1 206 ? 5.239 -11.787 20.314 1.00 95.31 206 THR A O 1
ATOM 1504 N N . CYS A 1 207 ? 3.387 -11.280 19.133 1.00 96.69 207 CYS A N 1
ATOM 1505 C CA . CYS A 1 207 ? 4.080 -10.749 17.975 1.00 96.69 207 CYS A CA 1
ATOM 1506 C C . CYS A 1 207 ? 4.754 -9.428 18.340 1.00 96.69 207 CYS A C 1
ATOM 1508 O O . CYS A 1 207 ? 4.089 -8.460 18.731 1.00 96.69 207 CYS A O 1
ATOM 1510 N N . ARG A 1 208 ? 6.079 -9.381 18.200 1.00 96.06 208 ARG A N 1
ATOM 1511 C CA . ARG A 1 208 ? 6.808 -8.123 18.329 1.00 96.06 208 ARG A CA 1
ATOM 1512 C C . ARG A 1 208 ? 6.681 -7.329 17.040 1.00 96.06 208 ARG A C 1
ATOM 1514 O O . ARG A 1 208 ? 6.222 -6.199 17.095 1.00 96.06 208 ARG A O 1
ATOM 1521 N N . ASP A 1 209 ? 7.059 -7.926 15.917 1.00 93.50 209 ASP A N 1
ATOM 1522 C CA . ASP A 1 209 ? 7.214 -7.221 14.646 1.00 93.50 209 ASP A CA 1
ATOM 1523 C C . ASP A 1 209 ? 6.956 -8.176 13.465 1.00 93.50 209 ASP A C 1
ATOM 1525 O O . ASP A 1 209 ? 7.708 -9.129 13.239 1.00 93.50 209 ASP A O 1
ATOM 1529 N N . ALA A 1 210 ? 5.882 -7.946 12.703 1.00 94.69 210 ALA A N 1
ATOM 1530 C CA . ALA A 1 210 ? 5.527 -8.779 11.548 1.00 94.69 210 ALA A CA 1
ATOM 1531 C C . ALA A 1 210 ? 6.489 -8.617 10.357 1.00 94.69 210 ALA A C 1
ATOM 1533 O O . ALA A 1 210 ? 6.477 -9.441 9.436 1.00 94.69 210 ALA A O 1
ATOM 1534 N N . ASN A 1 211 ? 7.302 -7.565 10.365 1.00 90.12 211 ASN A N 1
ATOM 1535 C CA . ASN A 1 211 ? 8.266 -7.238 9.327 1.00 90.12 211 ASN A CA 1
ATOM 1536 C C . ASN A 1 211 ? 9.689 -7.716 9.651 1.00 90.12 211 ASN A C 1
ATOM 1538 O O . ASN A 1 211 ? 10.516 -7.763 8.751 1.00 90.12 211 ASN A O 1
ATOM 1542 N N . GLU A 1 212 ? 9.968 -8.123 10.894 1.00 86.75 212 GLU A N 1
ATOM 1543 C CA . GLU A 1 212 ? 11.272 -8.684 11.291 1.00 86.75 212 GLU A CA 1
ATOM 1544 C C . GLU A 1 212 ? 11.194 -10.159 11.732 1.00 86.75 212 GLU A C 1
ATOM 1546 O O . GLU A 1 212 ? 12.159 -10.914 11.594 1.00 86.75 212 GLU A O 1
ATOM 1551 N N . GLU A 1 213 ? 10.065 -10.615 12.289 1.00 89.25 213 GLU A N 1
ATOM 1552 C CA . GLU A 1 213 ? 9.952 -11.946 12.908 1.00 89.25 213 GLU A CA 1
ATOM 1553 C C . GLU A 1 213 ? 9.568 -13.055 11.915 1.00 89.25 213 GLU A C 1
ATOM 1555 O O . GLU A 1 213 ? 8.585 -13.781 12.119 1.00 89.25 213 GLU A O 1
ATOM 1560 N N . HIS A 1 214 ? 10.350 -13.208 10.847 1.00 91.06 214 HIS A N 1
ATOM 1561 C CA . HIS A 1 214 ? 10.166 -14.228 9.813 1.00 91.06 214 HIS A CA 1
ATOM 1562 C C . HIS A 1 214 ? 11.500 -14.800 9.310 1.00 91.06 214 HIS A C 1
ATOM 1564 O O . HIS A 1 214 ? 12.578 -14.341 9.669 1.00 91.06 214 HIS A O 1
ATOM 1570 N N . SER A 1 215 ? 11.428 -15.821 8.452 1.00 89.19 215 SER A N 1
ATOM 1571 C CA . SER A 1 215 ? 12.594 -16.437 7.797 1.00 89.19 215 SER A CA 1
ATOM 1572 C C . SER A 1 215 ? 12.559 -16.316 6.270 1.00 89.19 215 SER A C 1
ATOM 1574 O O . SER A 1 215 ? 13.190 -17.113 5.577 1.00 89.19 215 SER A O 1
ATOM 1576 N N . VAL A 1 216 ? 11.741 -15.403 5.743 1.00 90.75 216 VAL A N 1
ATOM 1577 C CA . VAL A 1 216 ? 11.621 -15.144 4.307 1.00 90.75 216 VAL A CA 1
ATOM 1578 C C . VAL A 1 216 ? 12.540 -13.989 3.935 1.00 90.75 216 VAL A C 1
ATOM 1580 O O . VAL A 1 216 ? 12.265 -12.850 4.289 1.00 90.75 216 VAL A O 1
ATOM 1583 N N . ASP A 1 217 ? 13.598 -14.290 3.190 1.00 86.56 217 ASP A N 1
ATOM 1584 C CA . ASP A 1 217 ? 14.460 -13.279 2.583 1.00 86.56 217 ASP A CA 1
ATOM 1585 C C . ASP A 1 217 ? 14.146 -13.191 1.086 1.00 86.56 217 ASP A C 1
ATOM 1587 O O . ASP A 1 217 ? 14.168 -14.209 0.385 1.00 86.56 217 ASP A O 1
ATOM 1591 N N . PHE A 1 218 ? 13.885 -11.984 0.577 1.00 89.00 218 PHE A N 1
ATOM 1592 C CA . PHE A 1 218 ? 13.693 -11.749 -0.855 1.00 89.00 218 PHE A CA 1
ATOM 1593 C C . PHE A 1 218 ? 14.715 -10.746 -1.393 1.00 89.00 218 PHE A C 1
ATOM 1595 O O . PHE A 1 218 ? 14.536 -9.530 -1.351 1.00 89.00 218 PHE A O 1
ATOM 1602 N N . ASN A 1 219 ? 15.811 -11.291 -1.918 1.00 88.75 219 ASN A N 1
ATOM 1603 C CA . ASN A 1 219 ? 16.905 -10.545 -2.533 1.00 88.75 219 ASN A CA 1
ATOM 1604 C C . ASN A 1 219 ? 17.230 -11.171 -3.900 1.00 88.75 219 ASN A C 1
ATOM 1606 O O . ASN A 1 219 ? 18.181 -11.950 -4.009 1.00 88.75 219 ASN A O 1
ATOM 1610 N N . PRO A 1 220 ? 16.383 -10.941 -4.920 1.00 86.12 220 PRO A N 1
ATOM 1611 C CA . PRO A 1 220 ? 16.541 -11.577 -6.222 1.00 86.12 220 PRO A CA 1
ATOM 1612 C C . PRO A 1 220 ? 17.799 -11.123 -6.965 1.00 86.12 220 PRO A C 1
ATOM 1614 O O . PRO A 1 220 ? 18.277 -11.872 -7.812 1.00 86.12 220 PRO A O 1
ATOM 1617 N N . THR A 1 221 ? 18.358 -9.951 -6.634 1.00 86.81 221 THR A N 1
ATOM 1618 C CA . THR A 1 221 ? 19.421 -9.256 -7.386 1.00 86.81 221 THR A CA 1
ATOM 1619 C C . THR A 1 221 ? 19.027 -8.936 -8.835 1.00 86.81 221 THR A C 1
ATOM 1621 O O . THR A 1 221 ? 18.342 -9.693 -9.520 1.00 86.81 221 THR A O 1
ATOM 1624 N N . CYS A 1 222 ? 19.427 -7.783 -9.341 1.00 90.81 222 CYS A N 1
ATOM 1625 C CA . CYS A 1 222 ? 19.088 -7.327 -10.679 1.00 90.81 222 CYS A CA 1
ATOM 1626 C C . CYS A 1 222 ? 19.884 -8.070 -11.756 1.00 90.81 222 CYS A C 1
ATOM 1628 O O . CYS A 1 222 ? 19.308 -8.459 -12.772 1.00 90.81 222 CYS A O 1
ATOM 1630 N N . ASP A 1 223 ? 21.166 -8.349 -11.521 1.00 90.38 223 ASP A N 1
ATOM 1631 C CA . ASP A 1 223 ? 22.046 -9.029 -12.480 1.00 90.38 223 ASP A CA 1
ATOM 1632 C C . ASP A 1 223 ? 21.636 -10.485 -12.767 1.00 90.38 223 ASP A C 1
ATOM 1634 O O . ASP A 1 223 ? 21.948 -11.035 -13.830 1.00 90.38 223 ASP A O 1
ATOM 1638 N N . ALA A 1 224 ? 20.913 -11.124 -11.844 1.00 90.50 224 ALA A N 1
ATOM 1639 C CA . ALA A 1 224 ? 20.439 -12.497 -12.001 1.00 90.50 224 ALA A CA 1
ATOM 1640 C C . ALA A 1 224 ? 19.213 -12.624 -12.924 1.00 90.50 224 ALA A C 1
ATOM 1642 O O . ALA A 1 224 ? 18.872 -13.737 -13.343 1.00 90.50 224 ALA A O 1
ATOM 1643 N N . HIS A 1 225 ? 18.551 -11.513 -13.266 1.00 91.69 225 HIS A N 1
ATOM 1644 C CA . HIS A 1 225 ? 17.262 -11.528 -13.951 1.00 91.69 225 HIS A CA 1
ATOM 1645 C C . HIS A 1 225 ? 17.199 -10.529 -15.118 1.00 91.69 225 HIS A C 1
ATOM 1647 O O . HIS A 1 225 ? 17.729 -9.426 -15.036 1.00 91.69 225 HIS A O 1
ATOM 1653 N N . PRO A 1 226 ? 16.514 -10.861 -16.231 1.00 91.19 226 PRO A N 1
ATOM 1654 C CA . PRO A 1 226 ? 16.273 -9.886 -17.288 1.00 91.19 226 PRO A CA 1
ATOM 1655 C C . PRO A 1 226 ? 15.509 -8.671 -16.753 1.00 91.19 226 PRO A C 1
ATOM 1657 O O . PRO A 1 226 ? 14.481 -8.836 -16.094 1.00 91.19 226 PRO A O 1
ATOM 1660 N N . LEU A 1 227 ? 15.975 -7.468 -17.097 1.00 91.19 227 LEU A N 1
ATOM 1661 C CA . LEU A 1 227 ? 15.307 -6.223 -16.727 1.00 91.19 227 LEU A CA 1
ATOM 1662 C C . LEU A 1 227 ? 13.863 -6.206 -17.225 1.00 91.19 227 LEU A C 1
ATOM 1664 O O . LEU A 1 227 ? 13.588 -6.497 -18.396 1.00 91.19 227 LEU A O 1
ATOM 1668 N N . LYS A 1 228 ? 12.949 -5.814 -16.340 1.00 88.25 228 LYS A N 1
ATOM 1669 C CA . LYS A 1 228 ? 11.535 -5.631 -16.659 1.00 88.25 228 LYS A CA 1
ATOM 1670 C C . LYS A 1 228 ? 11.169 -4.148 -16.598 1.00 88.25 228 LYS A C 1
ATOM 1672 O O . LYS A 1 228 ? 11.743 -3.401 -15.807 1.00 88.25 228 LYS A O 1
ATOM 1677 N N . PRO A 1 229 ? 10.215 -3.695 -17.430 1.00 83.75 229 PRO A N 1
ATOM 1678 C CA . PRO A 1 229 ? 9.644 -2.367 -17.264 1.00 83.75 229 PRO A CA 1
ATOM 1679 C C . PRO A 1 229 ? 8.909 -2.270 -15.923 1.00 83.75 229 PRO A C 1
ATOM 1681 O O . PRO A 1 229 ? 8.468 -3.280 -15.373 1.00 83.75 229 PRO A O 1
ATOM 1684 N N . ASP A 1 230 ? 8.725 -1.043 -15.435 1.00 83.00 230 ASP A N 1
ATOM 1685 C CA . ASP A 1 230 ? 7.989 -0.809 -14.197 1.00 83.00 230 ASP A CA 1
ATOM 1686 C C . ASP A 1 230 ? 6.551 -1.369 -14.299 1.00 83.00 230 ASP A C 1
ATOM 1688 O O . ASP A 1 230 ? 5.800 -0.971 -15.200 1.00 83.00 230 ASP A O 1
ATOM 1692 N N . PRO A 1 231 ? 6.141 -2.276 -13.395 1.00 81.00 231 PRO A N 1
ATOM 1693 C CA . PRO A 1 231 ? 4.875 -2.993 -13.503 1.00 81.00 231 PRO A CA 1
ATOM 1694 C C . PRO A 1 231 ? 3.643 -2.090 -13.361 1.00 81.00 231 PRO A C 1
ATOM 1696 O O . PRO A 1 231 ? 2.596 -2.424 -13.919 1.00 81.00 231 PRO A O 1
ATOM 1699 N N . VAL A 1 232 ? 3.764 -0.910 -12.735 1.00 77.94 232 VAL A N 1
ATOM 1700 C CA . VAL A 1 232 ? 2.664 0.073 -12.622 1.00 77.94 232 VAL A CA 1
ATOM 1701 C C . VAL A 1 232 ? 2.159 0.511 -14.003 1.00 77.94 232 VAL A C 1
ATOM 1703 O O . VAL A 1 232 ? 1.000 0.890 -14.160 1.00 77.94 232 VAL A O 1
ATOM 1706 N N . THR A 1 233 ? 2.994 0.390 -15.037 1.00 64.31 233 THR A N 1
ATOM 1707 C CA . THR A 1 233 ? 2.641 0.752 -16.416 1.00 64.31 233 THR A CA 1
ATOM 1708 C C . THR A 1 233 ? 1.795 -0.295 -17.155 1.00 64.31 233 THR A C 1
ATOM 1710 O O . THR A 1 233 ? 1.248 0.020 -18.211 1.00 64.31 233 THR A O 1
ATOM 1713 N N . ASN A 1 234 ? 1.635 -1.512 -16.614 1.00 57.56 234 ASN A N 1
ATOM 1714 C CA . ASN A 1 234 ? 1.037 -2.648 -17.336 1.00 57.56 234 ASN A CA 1
ATOM 1715 C C . ASN A 1 234 ? -0.458 -2.908 -17.051 1.00 57.56 234 ASN A C 1
ATOM 1717 O O . ASN A 1 234 ? -1.042 -3.790 -17.676 1.00 57.56 234 ASN A O 1
ATOM 1721 N N . GLY A 1 235 ? -1.100 -2.106 -16.193 1.00 59.88 235 GLY A N 1
ATOM 1722 C CA . GLY A 1 235 ? -2.560 -2.056 -16.028 1.00 59.88 235 GLY A CA 1
ATOM 1723 C C . GLY A 1 235 ? -3.209 -3.212 -15.240 1.00 59.88 235 GLY A C 1
ATOM 1724 O O . GLY A 1 235 ? -2.797 -4.366 -15.289 1.00 59.88 235 GLY A O 1
ATOM 1725 N N . GLY A 1 236 ? -4.275 -2.881 -14.502 1.00 68.69 236 GLY A N 1
ATOM 1726 C CA . GLY A 1 236 ? -5.240 -3.809 -13.889 1.00 68.69 236 GLY A CA 1
ATOM 1727 C C . GLY A 1 236 ? -4.868 -4.402 -12.526 1.00 68.69 236 GLY A C 1
ATOM 1728 O O . GLY A 1 236 ? -5.720 -4.429 -11.641 1.00 68.69 236 GLY A O 1
ATOM 1729 N N . MET A 1 237 ? -3.620 -4.844 -12.347 1.00 86.62 237 MET A N 1
ATOM 1730 C CA . MET A 1 237 ? -3.156 -5.528 -11.121 1.00 86.62 237 MET A CA 1
ATOM 1731 C C . MET A 1 237 ? -2.209 -4.679 -10.266 1.00 86.62 237 MET A C 1
ATOM 1733 O O . MET A 1 237 ? -1.675 -5.164 -9.275 1.00 86.62 237 MET A O 1
ATOM 1737 N N . CYS A 1 238 ? -1.997 -3.425 -10.661 1.00 94.00 238 CYS A N 1
ATOM 1738 C CA . CYS A 1 238 ? -1.196 -2.451 -9.937 1.00 94.00 238 CYS A CA 1
ATOM 1739 C C . CYS A 1 238 ? -2.027 -1.217 -9.607 1.00 94.00 238 CYS A C 1
ATOM 1741 O O . CYS A 1 238 ? -2.966 -0.873 -10.333 1.00 94.00 238 CYS A O 1
ATOM 1743 N N . TRP A 1 239 ? -1.664 -0.547 -8.523 1.00 95.62 239 TRP A N 1
ATOM 1744 C CA . TRP A 1 239 ? -2.322 0.653 -8.039 1.00 95.62 239 TRP A CA 1
ATOM 1745 C C . TRP A 1 239 ? -1.310 1.605 -7.409 1.00 95.62 239 TRP A C 1
ATOM 1747 O O . TRP A 1 239 ? -0.253 1.196 -6.924 1.00 95.62 239 TRP A O 1
ATOM 1757 N N . THR A 1 240 ? -1.645 2.892 -7.436 1.00 96.31 240 THR A N 1
ATOM 1758 C CA . THR A 1 240 ? -0.758 3.957 -6.974 1.00 96.31 240 THR A CA 1
ATOM 1759 C C . THR A 1 240 ? -1.493 4.890 -6.026 1.00 96.31 240 THR A C 1
ATOM 1761 O O . THR A 1 240 ? -2.627 5.286 -6.299 1.00 96.31 240 THR A O 1
ATOM 1764 N N . VAL A 1 241 ? -0.823 5.289 -4.948 1.00 97.06 241 VAL A N 1
ATOM 1765 C CA . VAL A 1 241 ? -1.238 6.380 -4.062 1.00 97.06 241 VAL A CA 1
ATOM 1766 C C . VAL A 1 241 ? -0.145 7.441 -4.067 1.00 97.06 241 VAL A C 1
ATOM 1768 O O . VAL A 1 241 ? 1.015 7.155 -3.775 1.00 97.06 241 VAL A O 1
ATOM 1771 N N . ARG A 1 242 ? -0.502 8.678 -4.404 1.00 95.75 242 ARG A N 1
ATOM 1772 C CA . ARG A 1 242 ? 0.377 9.837 -4.226 1.00 95.75 242 ARG A CA 1
ATOM 1773 C C . ARG A 1 242 ? 0.201 10.417 -2.840 1.00 95.75 242 ARG A C 1
ATOM 1775 O O . ARG A 1 242 ? -0.851 10.263 -2.227 1.00 95.75 242 ARG A O 1
ATOM 1782 N N . SER A 1 243 ? 1.228 11.119 -2.383 1.00 94.44 243 SER A N 1
ATOM 1783 C CA . SER A 1 243 ? 1.232 11.755 -1.069 1.00 94.44 243 SER A CA 1
ATOM 1784 C C . SER A 1 243 ? 0.940 10.742 0.045 1.00 94.44 243 SER A C 1
ATOM 1786 O O . SER A 1 243 ? 0.177 11.014 0.969 1.00 94.44 243 SER A O 1
ATOM 1788 N N . PHE A 1 244 ? 1.489 9.532 -0.102 1.00 94.81 244 PHE A N 1
ATOM 1789 C CA . PHE A 1 244 ? 1.345 8.473 0.887 1.00 94.81 244 PHE A CA 1
ATOM 1790 C C . PHE A 1 244 ? 2.074 8.862 2.174 1.00 94.81 244 PHE A C 1
ATOM 1792 O O . PHE A 1 244 ? 3.132 9.492 2.096 1.00 94.81 244 PHE A O 1
ATOM 1799 N N . ALA A 1 245 ? 1.491 8.470 3.314 1.00 90.38 245 ALA A N 1
ATOM 1800 C CA . ALA A 1 245 ? 1.866 8.876 4.671 1.00 90.38 245 ALA A CA 1
ATOM 1801 C C . ALA A 1 245 ? 1.866 10.403 4.877 1.00 90.38 245 ALA A C 1
ATOM 1803 O O . ALA A 1 245 ? 1.835 11.178 3.922 1.00 90.38 245 ALA A O 1
ATOM 1804 N N . ALA A 1 246 ? 1.864 10.863 6.125 1.00 78.25 246 ALA A N 1
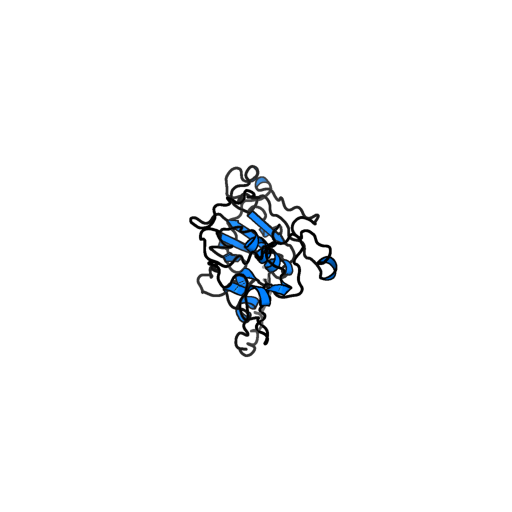ATOM 1805 C CA . ALA A 1 246 ? 1.955 12.291 6.412 1.00 78.25 246 ALA A CA 1
ATOM 1806 C C . ALA A 1 246 ? 3.415 12.760 6.359 1.00 78.25 246 ALA A C 1
ATOM 1808 O O . ALA A 1 246 ? 4.304 12.111 6.905 1.00 78.25 246 ALA A O 1
ATOM 1809 N N . LYS A 1 247 ? 3.654 13.903 5.708 1.00 65.75 247 LYS A N 1
ATOM 1810 C CA . LYS A 1 247 ? 4.864 14.694 5.928 1.00 65.75 247 LYS A CA 1
ATOM 1811 C C . LYS A 1 247 ? 4.604 15.532 7.176 1.00 65.75 247 LYS A C 1
ATOM 1813 O O . LYS A 1 247 ? 3.672 16.334 7.155 1.00 65.75 247 LYS A O 1
ATOM 1818 N N . ASP A 1 248 ? 5.387 15.343 8.231 1.00 56.94 248 ASP A N 1
ATOM 1819 C CA . ASP A 1 248 ? 5.325 16.176 9.438 1.00 56.94 248 ASP A CA 1
ATOM 1820 C C . ASP A 1 248 ? 5.912 17.572 9.168 1.00 56.94 248 ASP A C 1
ATOM 1822 O O . ASP A 1 248 ? 6.894 17.990 9.770 1.00 56.94 248 ASP A O 1
ATOM 1826 N N . ASP A 1 249 ? 5.299 18.313 8.251 1.00 49.66 249 ASP A N 1
ATOM 1827 C CA . ASP A 1 249 ? 5.647 19.695 7.945 1.00 49.66 249 ASP A CA 1
ATOM 1828 C C . ASP A 1 249 ? 4.361 20.532 7.971 1.00 49.66 249 ASP A C 1
ATOM 1830 O O . ASP A 1 249 ? 3.933 21.045 6.945 1.00 49.66 249 ASP A O 1
ATOM 1834 N N . ASP A 1 250 ? 3.699 20.595 9.128 1.00 38.66 250 ASP A N 1
ATOM 1835 C CA . ASP A 1 250 ? 3.019 21.801 9.616 1.00 38.66 250 ASP A CA 1
ATOM 1836 C C . ASP A 1 250 ? 2.470 21.553 11.031 1.00 38.66 250 ASP A C 1
ATOM 1838 O O . ASP A 1 250 ? 1.617 20.699 11.279 1.00 38.66 250 ASP A O 1
ATOM 1842 N N . GLU A 1 251 ? 2.970 22.339 11.983 1.00 44.25 251 GLU A N 1
ATOM 1843 C CA . GLU A 1 251 ? 2.392 22.512 13.311 1.00 44.25 251 GLU A CA 1
ATOM 1844 C C . GLU A 1 251 ? 0.884 22.815 13.198 1.00 44.25 251 GLU A C 1
ATOM 1846 O O . GLU A 1 251 ? 0.487 23.937 12.884 1.00 44.25 251 GLU A O 1
ATOM 1851 N N . GLY A 1 252 ? 0.016 21.833 13.467 1.00 38.94 252 GLY A N 1
ATOM 1852 C CA . GLY A 1 252 ? -1.423 22.111 13.524 1.00 38.94 252 GLY A CA 1
ATOM 1853 C C . GLY A 1 252 ? -2.371 20.925 13.388 1.00 38.94 252 GLY A C 1
ATOM 1854 O O . GLY A 1 252 ? -3.345 21.034 12.651 1.00 38.94 252 GLY A O 1
ATOM 1855 N N . GLY A 1 253 ? -2.144 19.806 14.083 1.00 36.53 253 GLY A N 1
ATOM 1856 C CA . GLY A 1 253 ? -3.034 18.651 13.917 1.00 36.53 253 GLY A CA 1
ATOM 1857 C C . GLY A 1 253 ? -2.942 17.547 14.964 1.00 36.53 253 GLY A C 1
ATOM 1858 O O . GLY A 1 253 ? -2.739 16.400 14.606 1.00 36.53 253 GLY A O 1
ATOM 1859 N N . GLY A 1 254 ? -3.140 17.868 16.245 1.00 39.34 254 GLY A N 1
ATOM 1860 C CA . GLY A 1 254 ? -3.782 16.920 17.169 1.00 39.34 254 GLY A CA 1
ATOM 1861 C C . GLY A 1 254 ? -2.974 15.711 17.655 1.00 39.34 254 GLY A C 1
ATOM 1862 O O . GLY A 1 254 ? -3.556 14.657 17.875 1.00 39.34 254 GLY A O 1
ATOM 1863 N N . GLY A 1 255 ? -1.673 15.854 17.910 1.00 37.25 255 GLY A N 1
ATOM 1864 C CA . GLY A 1 255 ? -0.959 14.931 18.796 1.00 37.25 255 GLY A CA 1
ATOM 1865 C C . GLY A 1 255 ? -1.327 15.217 20.252 1.00 37.25 255 GLY A C 1
ATOM 1866 O O . GLY A 1 255 ? -0.658 16.010 20.914 1.00 37.25 255 GLY A O 1
ATOM 1867 N N . GLY A 1 256 ? -2.416 14.620 20.741 1.00 38.34 256 GLY A N 1
ATOM 1868 C CA . GLY A 1 256 ? -2.827 14.649 22.145 1.00 38.34 256 GLY A CA 1
ATOM 1869 C C . GLY A 1 256 ? -1.836 13.903 23.039 1.00 38.34 256 GLY A C 1
ATOM 1870 O O . GLY A 1 256 ? -2.123 12.816 23.525 1.00 38.34 256 GLY A O 1
ATOM 1871 N N . GLY A 1 257 ? -0.660 14.489 23.256 1.00 36.81 257 GLY A N 1
ATOM 1872 C CA . GLY A 1 257 ? 0.290 14.058 24.271 1.00 36.81 257 GLY A CA 1
ATOM 1873 C C . GLY A 1 257 ? -0.242 14.415 25.655 1.00 36.81 257 GLY A C 1
ATOM 1874 O O . GLY A 1 257 ? 0.026 15.499 26.168 1.00 36.81 257 GLY A O 1
ATOM 1875 N N . GLY A 1 258 ? -1.008 13.506 26.256 1.00 39.00 258 GLY A N 1
ATOM 1876 C CA . GLY A 1 258 ? -1.365 13.547 27.672 1.00 39.00 258 GLY A CA 1
ATOM 1877 C C . GLY A 1 258 ? -0.141 13.279 28.550 1.00 39.00 258 GLY A C 1
ATOM 1878 O O . GLY A 1 258 ? 0.015 12.185 29.082 1.00 39.00 258 GLY A O 1
ATOM 1879 N N . GLY A 1 259 ? 0.744 14.268 28.675 1.00 35.03 259 GLY A N 1
ATOM 1880 C CA . GLY A 1 259 ? 1.794 14.302 29.691 1.00 35.03 259 GLY A CA 1
ATOM 1881 C C . GLY A 1 259 ? 1.202 14.802 31.004 1.00 35.03 259 GLY A C 1
ATOM 1882 O O . GLY A 1 259 ? 0.747 15.942 31.076 1.00 35.03 259 GLY A O 1
ATOM 1883 N N . GLY A 1 260 ? 1.154 13.918 32.001 1.00 34.69 260 GLY A N 1
ATOM 1884 C CA . GLY A 1 260 ? 0.572 14.153 33.319 1.00 34.69 260 GLY A CA 1
ATOM 1885 C C . GLY A 1 260 ? 1.115 15.402 34.011 1.00 34.69 260 GLY A C 1
ATOM 1886 O O . GLY A 1 260 ? 2.312 15.681 33.982 1.00 34.69 260 GLY A O 1
ATOM 1887 N N . GLY A 1 261 ? 0.196 16.144 34.625 1.00 34.34 261 GLY A N 1
ATOM 1888 C CA . GLY A 1 261 ? 0.527 17.179 35.587 1.00 34.34 261 GLY A CA 1
ATOM 1889 C C . GLY A 1 261 ? 1.015 16.534 36.875 1.00 34.34 261 GLY A C 1
ATOM 1890 O O . GLY A 1 261 ? 0.251 15.830 37.529 1.00 34.34 261 GLY A O 1
ATOM 1891 N N . ASP A 1 262 ? 2.265 16.810 37.218 1.00 42.03 262 ASP A N 1
ATOM 1892 C CA . ASP A 1 262 ? 2.738 16.781 38.594 1.00 42.03 262 ASP A CA 1
ATOM 1893 C C . ASP A 1 262 ? 2.849 18.244 39.043 1.00 42.03 262 ASP A C 1
ATOM 1895 O O . ASP A 1 262 ? 3.899 18.875 38.924 1.00 42.03 262 ASP A O 1
ATOM 1899 N N . ASP A 1 263 ? 1.723 18.789 39.501 1.00 48.50 263 ASP A N 1
ATOM 1900 C CA . ASP A 1 263 ? 1.720 19.858 40.494 1.00 48.50 263 ASP A CA 1
ATOM 1901 C C . ASP A 1 263 ? 1.600 19.156 41.851 1.00 48.50 263 ASP A C 1
ATOM 1903 O O . ASP A 1 263 ? 0.631 18.437 42.080 1.00 48.50 263 ASP A O 1
ATOM 1907 N N . ASP A 1 264 ? 2.603 19.309 42.713 1.00 47.88 264 ASP A N 1
ATOM 1908 C CA . ASP A 1 264 ? 2.377 19.736 44.096 1.00 47.88 264 ASP A CA 1
ATOM 1909 C C . ASP A 1 264 ? 3.716 20.045 44.794 1.00 47.88 264 ASP A C 1
ATOM 1911 O O . ASP A 1 264 ? 4.628 19.223 44.915 1.00 47.88 264 ASP A O 1
ATOM 1915 N N . ASP A 1 265 ? 3.765 21.306 45.212 1.00 46.09 265 ASP A N 1
ATOM 1916 C CA . ASP A 1 265 ? 4.664 22.021 46.111 1.00 46.09 265 ASP A CA 1
ATOM 1917 C C . ASP A 1 265 ? 5.144 21.264 47.374 1.00 46.09 265 ASP A C 1
ATOM 1919 O O . ASP A 1 265 ? 4.345 20.667 48.091 1.00 46.09 265 ASP A O 1
ATOM 1923 N N . GLU A 1 266 ? 6.442 21.390 47.703 1.00 39.97 266 GLU A N 1
ATOM 1924 C CA . GLU A 1 266 ? 6.995 22.025 48.935 1.00 39.97 266 GLU A CA 1
ATOM 1925 C C . GLU A 1 266 ? 8.539 22.002 48.968 1.00 39.97 266 GLU A C 1
ATOM 1927 O O . GLU A 1 266 ? 9.154 20.935 48.732 1.00 39.97 266 GLU A O 1
#

Secondary structure (DSSP, 8-state):
------PPPPPPPPPPPPPPP---------S--TT----SS-SS----TTSSSS-GGGHHHHH-TT--TTTTS--EEE--TTSPPPGGGHHHHHHH-HHHHHHH-----TTS-EEEEEE-BTTTB-STTS---B-BTTSTTGGG---SBEEEEES-GGGHHHHHHHHHHTT--EEEEEEE-SSGGGTTTBS-BEE-----TTTTTT-S-TTTS----B---STTS-----GGGG-SSEEEEEEES-----S-S-------------

Organism: Emiliania huxleyi (NCBI:txid2903)

Radius of gyration: 22.72 Å; chains: 1; bounding box: 54×62×107 Å

Sequence (266 aa):
SGTESEAAVPPPSAAPPPPVAASPSASPSSGCDSDGWCPSPDGPTQQCRDDAGPPWADDLETYGPNVRYHDNTPAEPILPADGACPGALAGACAVKGIKAAYLDGPIDCGGQGWFCRIMPQPGWGDCSYGDCNFANCATPNADELDTDGHCHGSDDDSTYGWWVRDHHFRGYTGTLNCCCGWGEPMHGVVNRCDYRKPVSGDEVSTCRDANEEHSVDFNPTCDAHPLKPDPVTNGGMCWTVRSFAAKDDDEGGGGGGGGGGDDDDE